Protein AF-A0A1T4X637-F1 (afdb_monomer_lite)

Foldseek 3Di:
DPPDPPVPVVVVVVVVVVVVVVVVVVVVVVVVVVVVVVVVVVVVVVVVVQQVLQVVQQVVVVVVLVVQCQVCPHPSVCCCQVPVQQDCVQPPPSQADKGDKDKDKDADPDDDPPSDFRIKIKIKIKYFFPQLALQKFWQDDLFLVVSLVVVCQQLDDPSFGDKGQGMKMKIWMWTHDPNFIWIWIWMKGKIFGFGAEQDPPGQKFKDWPPDDFTWGDHDRQWTDGPPDDIDHDGNVCVVVTTIMMHGNSVDRTPDIDIDTDPDIDTDGDDD

Structure (mmCIF, N/CA/C/O backbone):
data_AF-A0A1T4X637-F1
#
_entry.id   AF-A0A1T4X637-F1
#
loop_
_atom_site.group_PDB
_atom_site.id
_atom_site.type_symbol
_atom_site.label_atom_id
_atom_site.label_alt_id
_atom_site.label_comp_id
_atom_site.label_asym_id
_atom_site.label_entity_id
_atom_site.label_seq_id
_atom_site.pdbx_PDB_ins_code
_atom_site.Cartn_x
_atom_site.Cartn_y
_atom_site.Cartn_z
_atom_site.occupancy
_atom_site.B_iso_or_equiv
_atom_site.auth_seq_id
_atom_site.auth_comp_id
_atom_site.auth_asym_id
_atom_site.auth_atom_id
_atom_site.pdbx_PDB_model_num
ATOM 1 N N . MET A 1 1 ? -17.038 33.511 103.833 1.00 44.22 1 MET A N 1
ATOM 2 C CA . MET A 1 1 ? -16.679 34.044 102.495 1.00 44.22 1 MET A CA 1
ATOM 3 C C . MET A 1 1 ? -17.300 33.177 101.393 1.00 44.22 1 MET A C 1
ATOM 5 O O . MET A 1 1 ? -16.604 32.478 100.676 1.00 44.22 1 MET A O 1
ATOM 9 N N . HIS A 1 2 ? -18.633 33.199 101.274 1.00 49.44 2 HIS A N 1
ATOM 10 C CA . HIS A 1 2 ? -19.418 32.227 100.491 1.00 49.44 2 HIS A CA 1
ATOM 11 C C . HIS A 1 2 ? -20.210 32.896 99.349 1.00 49.44 2 HIS A C 1
ATOM 13 O O . HIS A 1 2 ? -21.390 32.635 99.147 1.00 49.44 2 HIS A O 1
ATOM 19 N N . ARG A 1 3 ? -19.581 33.814 98.605 1.00 48.06 3 ARG A N 1
ATOM 20 C CA . ARG A 1 3 ? -20.187 34.463 97.425 1.00 48.06 3 ARG A CA 1
ATOM 21 C C . ARG A 1 3 ? -19.134 34.776 96.359 1.00 48.06 3 ARG A C 1
ATOM 23 O O . ARG A 1 3 ? -18.953 35.924 95.989 1.00 48.06 3 ARG A O 1
ATOM 30 N N . ARG A 1 4 ? -18.392 33.770 95.892 1.00 50.38 4 ARG A N 1
ATOM 31 C CA . ARG A 1 4 ? -17.527 33.920 94.699 1.00 50.38 4 ARG A CA 1
ATOM 32 C C . ARG A 1 4 ? -17.326 32.645 93.874 1.00 50.38 4 ARG A C 1
ATOM 34 O O . ARG A 1 4 ? -16.509 32.639 92.972 1.00 50.38 4 ARG A O 1
ATOM 41 N N . ALA A 1 5 ? -18.110 31.596 94.135 1.00 48.75 5 ALA A N 1
ATOM 42 C CA . ALA A 1 5 ? -18.090 30.350 93.359 1.00 48.75 5 ALA A CA 1
ATOM 43 C C . ALA A 1 5 ? -19.366 30.126 92.517 1.00 48.75 5 ALA A C 1
ATOM 45 O O . ALA A 1 5 ? -19.488 29.117 91.836 1.00 48.75 5 ALA A O 1
ATOM 46 N N . ARG A 1 6 ? -20.335 31.057 92.543 1.00 47.88 6 ARG A N 1
ATOM 47 C CA . ARG A 1 6 ? -21.598 30.955 91.776 1.00 47.88 6 ARG A CA 1
ATOM 48 C C . ARG A 1 6 ? -21.631 31.773 90.480 1.00 47.88 6 ARG A C 1
ATOM 50 O O . ARG A 1 6 ? -22.651 31.764 89.803 1.00 47.88 6 ARG A O 1
ATOM 57 N N . SER A 1 7 ? -20.549 32.470 90.127 1.00 45.03 7 SER A N 1
ATOM 58 C CA . SER A 1 7 ? -20.478 33.281 88.900 1.00 45.03 7 SER A CA 1
ATOM 59 C C . SER A 1 7 ? -19.702 32.628 87.754 1.00 45.03 7 SER A C 1
ATOM 61 O O . SER A 1 7 ? -19.686 33.194 86.672 1.00 45.03 7 SER A O 1
ATOM 63 N N . ILE A 1 8 ? -19.091 31.456 87.958 1.00 47.03 8 ILE A N 1
ATOM 64 C CA . ILE A 1 8 ? -18.353 30.749 86.893 1.00 47.03 8 ILE A CA 1
ATOM 65 C C . ILE A 1 8 ? -19.274 29.758 86.153 1.00 47.03 8 ILE A C 1
ATOM 67 O O . ILE A 1 8 ? -19.269 29.711 84.931 1.00 47.03 8 ILE A O 1
ATOM 71 N N . LEU A 1 9 ? -20.208 29.107 86.855 1.00 48.69 9 LEU A N 1
ATOM 72 C CA . LEU A 1 9 ? -21.138 28.126 86.266 1.00 48.69 9 LEU A CA 1
ATOM 73 C C . LEU A 1 9 ? -22.320 28.724 85.470 1.00 48.69 9 LEU A C 1
ATOM 75 O O . LEU A 1 9 ? -23.055 27.986 84.822 1.00 48.69 9 LEU A O 1
ATOM 79 N N . ARG A 1 10 ? -22.538 30.049 85.505 1.00 48.12 10 ARG A N 1
ATOM 80 C CA . ARG A 1 10 ? -23.650 30.714 84.784 1.00 48.12 10 ARG A CA 1
ATOM 81 C C . ARG A 1 10 ? -23.229 31.353 83.452 1.00 48.12 10 ARG A C 1
ATOM 83 O O . ARG A 1 10 ? -24.098 31.738 82.679 1.00 48.12 10 ARG A O 1
ATOM 90 N N . GLY A 1 11 ? -21.921 31.438 83.185 1.00 48.62 11 GLY A N 1
ATOM 91 C CA . GLY A 1 11 ? -21.351 31.801 81.879 1.00 48.62 11 GLY A CA 1
ATOM 92 C C . GLY A 1 11 ? -21.001 30.585 81.007 1.00 48.62 11 GLY A C 1
ATOM 93 O O . GLY A 1 11 ? -20.950 30.705 79.787 1.00 48.62 11 GLY A O 1
ATOM 94 N N . GLU A 1 12 ? -20.828 29.403 81.611 1.00 51.75 12 GLU A N 1
ATOM 95 C CA . GLU A 1 12 ? -20.49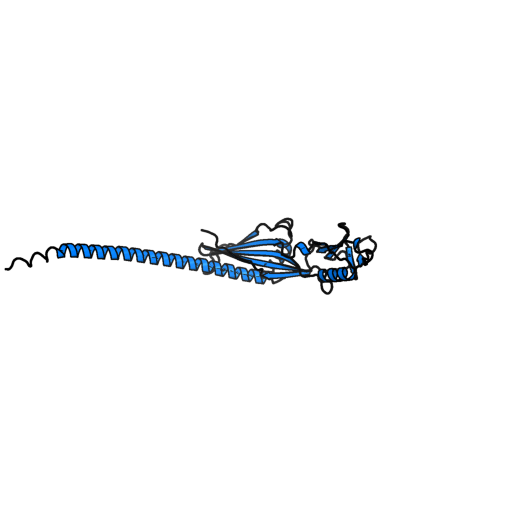9 28.152 80.907 1.00 51.75 12 GLU A CA 1
ATOM 96 C C . GLU A 1 12 ? -21.687 27.523 80.164 1.00 51.75 12 GLU A C 1
ATOM 98 O O . GLU A 1 12 ? -21.487 26.924 79.112 1.00 51.75 12 GLU A O 1
ATOM 103 N N . GLN A 1 13 ? -22.930 27.681 80.642 1.00 52.84 13 GLN A N 1
ATOM 104 C CA . GLN A 1 13 ? -24.101 27.082 79.976 1.00 52.84 13 GLN A CA 1
ATOM 105 C C . GLN A 1 13 ? -24.404 27.707 78.604 1.00 52.84 13 GLN A C 1
ATOM 107 O O . GLN A 1 13 ? -24.764 26.987 77.676 1.00 52.84 13 GLN A O 1
ATOM 112 N N . GLY A 1 14 ? -24.221 29.024 78.443 1.00 56.38 14 GLY A N 1
ATOM 113 C CA . GLY A 1 14 ? -24.409 29.695 77.149 1.00 56.38 14 GLY A CA 1
ATOM 114 C C . GLY A 1 14 ? -23.294 29.372 76.151 1.00 56.38 14 GLY A C 1
ATOM 115 O O . GLY A 1 14 ? -23.564 29.138 74.975 1.00 56.38 14 GLY A O 1
ATOM 116 N N . LEU A 1 15 ? -22.047 29.283 76.631 1.00 58.06 15 LEU A N 1
ATOM 117 C CA . LEU A 1 15 ? -20.885 28.948 75.805 1.00 58.06 15 LEU A CA 1
ATOM 118 C C . LEU A 1 15 ? -20.896 27.473 75.375 1.00 58.06 15 LEU A C 1
ATOM 120 O O . LEU A 1 15 ? -20.601 27.172 74.223 1.00 58.06 15 LEU A O 1
ATOM 124 N N . SER A 1 16 ? -21.311 26.567 76.267 1.00 61.00 16 SER A N 1
ATOM 125 C CA . SER A 1 16 ? -21.496 25.139 75.978 1.00 61.00 16 SER A CA 1
ATOM 126 C C . SER A 1 16 ? -22.607 24.903 74.950 1.00 61.00 16 SER A C 1
ATOM 128 O O . SER A 1 16 ? -22.423 24.112 74.029 1.00 61.00 16 SER A O 1
ATOM 130 N N . MET A 1 17 ? -23.717 25.644 75.030 1.00 66.25 17 MET A N 1
ATOM 131 C CA . MET A 1 17 ? -24.807 25.542 74.054 1.00 66.25 17 MET A CA 1
ATOM 132 C C . MET A 1 17 ? -24.388 26.033 72.656 1.00 66.25 17 MET A C 1
ATOM 134 O O . MET A 1 17 ? -24.717 25.390 71.659 1.00 66.25 17 MET A O 1
ATOM 138 N N . ILE A 1 18 ? -23.612 27.120 72.574 1.00 69.69 18 ILE A N 1
ATOM 139 C CA . ILE A 1 18 ? -23.042 27.615 71.309 1.00 69.69 18 ILE A CA 1
ATOM 140 C C . ILE A 1 18 ? -22.035 26.610 70.736 1.00 69.69 18 ILE A C 1
ATOM 142 O O . ILE A 1 18 ? -22.093 26.303 69.549 1.00 69.69 18 ILE A O 1
ATOM 146 N N . LEU A 1 19 ? -21.157 26.042 71.568 1.00 68.12 19 LEU A N 1
ATOM 147 C CA . LEU A 1 19 ? -20.185 25.029 71.143 1.00 68.12 19 LEU A CA 1
ATOM 148 C C . LEU A 1 19 ? -20.863 23.779 70.576 1.00 68.12 19 LEU A C 1
ATOM 150 O O . LEU A 1 19 ? -20.459 23.296 69.523 1.00 68.12 19 LEU A O 1
ATOM 154 N N . VAL A 1 20 ? -21.916 23.285 71.230 1.00 73.50 20 VAL A N 1
ATOM 155 C CA . VAL A 1 20 ? -22.686 22.125 70.754 1.00 73.50 20 VAL A CA 1
ATOM 156 C C . VAL A 1 20 ? -23.375 22.427 69.421 1.00 73.50 20 VAL A C 1
ATOM 158 O O . VAL A 1 20 ? -23.348 21.586 68.524 1.00 73.50 20 VAL A O 1
ATOM 161 N N . LEU A 1 21 ? -23.928 23.632 69.247 1.00 71.19 21 LEU A N 1
ATOM 162 C CA . LEU A 1 21 ? -24.509 24.066 67.972 1.00 71.19 21 LEU A CA 1
ATOM 163 C C . LEU A 1 21 ? -23.455 24.181 66.862 1.00 71.19 21 LEU A C 1
ATOM 165 O O . LEU A 1 21 ? -23.695 23.711 65.752 1.00 71.19 21 LEU A O 1
ATOM 169 N N . CYS A 1 22 ? -22.281 24.747 67.151 1.00 73.56 22 CYS A N 1
ATOM 170 C CA . CYS A 1 22 ? -21.182 24.854 66.189 1.00 73.56 22 CYS A CA 1
ATOM 171 C C . CYS A 1 22 ? -20.633 23.480 65.786 1.00 73.56 22 CYS A C 1
ATOM 173 O O . CYS A 1 22 ? -20.401 23.235 64.605 1.00 73.56 22 CYS A O 1
ATOM 175 N N . ILE A 1 23 ? -20.470 22.568 66.747 1.00 72.56 23 ILE A N 1
ATOM 176 C CA . ILE A 1 23 ? -20.033 21.192 66.490 1.00 72.56 23 ILE A CA 1
ATOM 177 C C . ILE A 1 23 ? -21.100 20.443 65.678 1.00 72.56 23 ILE A C 1
ATOM 179 O O . ILE A 1 23 ? -20.770 19.795 64.687 1.00 72.56 23 ILE A O 1
ATOM 183 N N . GLY A 1 24 ? -22.382 20.585 66.027 1.00 74.06 24 GLY A N 1
ATOM 184 C CA . GLY A 1 24 ? -23.491 20.004 65.268 1.00 74.06 24 GLY A CA 1
ATOM 185 C C . GLY A 1 24 ? -23.554 20.513 63.825 1.00 74.06 24 GLY A C 1
ATOM 186 O O . GLY A 1 24 ? -23.654 19.715 62.896 1.00 74.06 24 GLY A O 1
ATOM 187 N N . ALA A 1 25 ? -23.415 21.826 63.616 1.00 73.62 25 ALA A N 1
ATOM 188 C CA . ALA A 1 25 ? -23.381 22.427 62.284 1.00 73.62 25 ALA A CA 1
ATOM 189 C C . ALA A 1 25 ? -22.175 21.950 61.457 1.00 73.62 25 ALA A C 1
ATOM 191 O O . ALA A 1 25 ? -22.326 21.654 60.272 1.00 73.62 25 ALA A O 1
ATOM 192 N N . LEU A 1 26 ? -20.999 21.806 62.082 1.00 70.81 26 LEU A N 1
ATOM 193 C CA . LEU A 1 26 ? -19.810 21.242 61.437 1.00 70.81 26 LEU A CA 1
ATOM 194 C C . LEU A 1 26 ? -20.035 19.795 60.988 1.00 70.81 26 LEU A C 1
ATOM 196 O O . LEU A 1 26 ? -19.682 19.455 59.862 1.00 70.81 26 LEU A O 1
ATOM 200 N N . PHE A 1 27 ? -20.662 18.952 61.812 1.00 75.81 27 PHE A N 1
ATOM 201 C CA . PHE A 1 27 ? -20.966 17.567 61.434 1.00 75.81 27 PHE A CA 1
ATOM 202 C C . PHE A 1 27 ? -22.011 17.464 60.317 1.00 75.81 27 PHE A C 1
ATOM 204 O O . PHE A 1 27 ? -21.888 16.606 59.441 1.00 75.81 27 PHE A O 1
ATOM 211 N N . VAL A 1 28 ? -23.013 18.345 60.295 1.00 79.50 28 VAL A N 1
ATOM 212 C CA . VAL A 1 28 ? -23.998 18.402 59.200 1.00 79.50 28 VAL A CA 1
ATOM 213 C C . VAL A 1 28 ? -23.341 18.864 57.896 1.00 79.50 28 VAL A C 1
ATOM 215 O O . VAL A 1 28 ? -23.540 18.245 56.854 1.00 79.50 28 VAL A O 1
ATOM 218 N N . ALA A 1 29 ? -22.495 19.894 57.947 1.00 74.12 29 ALA A N 1
ATOM 219 C CA . ALA A 1 29 ? -21.747 20.347 56.775 1.00 74.12 29 ALA A CA 1
ATOM 220 C C . ALA A 1 29 ? -20.773 19.270 56.265 1.00 74.12 29 ALA A C 1
ATOM 222 O O . ALA A 1 29 ? -20.699 19.020 55.062 1.00 74.12 29 ALA A O 1
ATOM 223 N N . LEU A 1 30 ? -20.069 18.587 57.174 1.00 69.25 30 LEU A N 1
ATOM 224 C CA . LEU A 1 30 ? -19.131 17.518 56.834 1.00 69.25 30 LEU A CA 1
ATOM 225 C C . LEU A 1 30 ? -19.842 16.289 56.252 1.00 69.25 30 LEU A C 1
ATOM 227 O O . LEU A 1 30 ? -19.366 15.719 55.277 1.00 69.25 30 LEU A O 1
ATOM 231 N N . SER A 1 31 ? -20.991 15.892 56.804 1.00 74.25 31 SER A N 1
ATOM 232 C CA . SER A 1 31 ? -21.780 14.773 56.268 1.00 74.25 31 SER A CA 1
ATOM 233 C C . SER A 1 31 ? -22.346 15.082 54.882 1.00 74.25 31 SER A C 1
ATOM 235 O O . SER A 1 31 ? -22.231 14.245 53.990 1.00 74.25 31 SER A O 1
ATOM 237 N N . ALA A 1 32 ? -22.861 16.294 54.654 1.00 69.75 32 ALA A N 1
ATOM 238 C CA . ALA A 1 32 ? -23.284 16.727 53.324 1.00 69.75 32 ALA A CA 1
ATOM 239 C C . ALA A 1 32 ? -22.114 16.726 52.321 1.00 69.75 32 ALA A C 1
ATOM 241 O O . ALA A 1 32 ? -22.259 16.224 51.206 1.00 69.75 32 ALA A O 1
ATOM 242 N N . ALA A 1 33 ? -20.938 17.214 52.730 1.00 74.06 33 ALA A N 1
ATOM 243 C CA . ALA A 1 33 ? -19.738 17.206 51.896 1.00 74.06 33 ALA A CA 1
ATOM 244 C C . ALA A 1 33 ? -19.252 15.781 51.571 1.00 74.06 33 ALA A C 1
ATOM 246 O O . ALA A 1 33 ? -18.873 15.515 50.434 1.00 74.06 33 ALA A O 1
ATOM 247 N N . LEU A 1 34 ? -19.302 14.852 52.532 1.00 76.19 34 LEU A N 1
ATOM 248 C CA . LEU A 1 34 ? -18.936 13.447 52.324 1.00 76.19 34 LEU A CA 1
ATOM 249 C C . LEU A 1 34 ? -19.917 12.725 51.396 1.00 76.19 34 LEU A C 1
ATOM 251 O O . LEU A 1 34 ? -19.479 11.986 50.519 1.00 76.19 34 LEU A O 1
ATOM 255 N N . VAL A 1 35 ? -21.225 12.955 51.545 1.00 76.19 35 VAL A N 1
ATOM 256 C CA . VAL A 1 35 ? -22.243 12.385 50.644 1.00 76.19 35 VAL A CA 1
ATOM 257 C C . VAL A 1 35 ? -22.075 12.932 49.228 1.00 76.19 35 VAL A C 1
ATOM 259 O O . VAL A 1 35 ? -22.132 12.165 48.266 1.00 76.19 35 VAL A O 1
ATOM 262 N N . TYR A 1 36 ? -21.810 14.233 49.087 1.00 75.38 36 TYR A N 1
ATOM 263 C CA . TYR A 1 36 ? -21.504 14.841 47.794 1.00 75.38 36 TYR A CA 1
ATOM 264 C C . TYR A 1 36 ? -20.231 14.245 47.178 1.00 75.38 36 TYR A C 1
ATOM 266 O O . TYR A 1 36 ? -20.261 13.785 46.040 1.00 75.38 36 TYR A O 1
ATOM 274 N N . ALA A 1 37 ? -19.138 14.161 47.942 1.00 64.75 37 ALA A N 1
ATOM 275 C CA . ALA A 1 37 ? -17.883 13.572 47.481 1.00 64.75 37 ALA A CA 1
ATOM 276 C C . ALA A 1 37 ? -18.047 12.097 47.078 1.00 64.75 37 ALA A C 1
ATOM 278 O O . ALA A 1 37 ? -17.569 11.698 46.021 1.00 64.75 37 ALA A O 1
ATOM 279 N N . ALA A 1 38 ? -18.768 11.297 47.868 1.00 68.38 38 ALA A N 1
ATOM 280 C CA . ALA A 1 38 ? -19.061 9.899 47.555 1.00 68.38 38 ALA A CA 1
ATOM 281 C C . ALA A 1 38 ? -19.926 9.756 46.293 1.00 68.38 38 ALA A C 1
ATOM 283 O O . ALA A 1 38 ? -19.672 8.876 45.471 1.00 68.38 38 ALA A O 1
ATOM 284 N N . SER A 1 39 ? -20.911 10.639 46.107 1.00 72.31 39 SER A N 1
ATOM 285 C CA . SER A 1 39 ? -21.767 10.654 44.913 1.00 72.31 39 SER A CA 1
ATOM 286 C C . SER A 1 39 ? -20.968 11.006 43.660 1.00 72.31 39 SER A C 1
ATOM 288 O O . SER A 1 39 ? -21.091 10.321 42.649 1.00 72.31 39 SER A O 1
ATOM 290 N N . VAL A 1 40 ? -20.096 12.017 43.739 1.00 69.19 40 VAL A N 1
ATOM 291 C CA . VAL A 1 40 ? -19.202 12.407 42.638 1.00 69.19 40 VAL A CA 1
ATOM 292 C C . VAL A 1 40 ? -18.199 11.296 42.321 1.00 69.19 40 VAL A C 1
ATOM 294 O O . VAL A 1 40 ? -18.010 10.967 41.156 1.00 69.19 40 VAL A O 1
ATOM 297 N N . LEU A 1 41 ? -17.598 10.662 43.334 1.00 65.56 41 LEU A N 1
ATOM 298 C CA . LEU A 1 41 ? -16.699 9.518 43.139 1.00 65.56 41 LEU A CA 1
ATOM 299 C C . LEU A 1 41 ? -17.415 8.332 42.484 1.00 65.56 41 LEU A C 1
ATOM 301 O O . LEU A 1 41 ? -16.856 7.708 41.589 1.00 65.56 41 LEU A O 1
ATOM 305 N N . THR A 1 42 ? -18.654 8.048 42.890 1.00 67.06 42 THR A N 1
ATOM 306 C CA . THR A 1 42 ? -19.457 6.956 42.320 1.00 67.06 42 THR A CA 1
ATOM 307 C C . THR A 1 42 ? -19.873 7.260 40.880 1.00 67.06 42 THR A C 1
ATOM 309 O O . THR A 1 42 ? -19.762 6.395 40.017 1.00 67.06 42 THR A O 1
ATOM 312 N N . ALA A 1 43 ? -20.301 8.492 40.590 1.00 57.19 43 ALA A N 1
ATOM 313 C CA . ALA A 1 43 ? -20.627 8.924 39.233 1.00 57.19 43 ALA A CA 1
ATOM 314 C C . ALA A 1 43 ? -19.395 8.875 38.312 1.00 57.19 43 ALA A C 1
ATOM 316 O O . ALA A 1 43 ? -19.481 8.344 37.207 1.00 57.19 43 ALA A O 1
ATOM 317 N N . ASN A 1 44 ? -18.237 9.336 38.796 1.00 67.00 44 ASN A N 1
ATOM 318 C CA . ASN A 1 44 ? -16.975 9.256 38.060 1.00 67.00 44 ASN A CA 1
ATOM 319 C C . ASN A 1 44 ? -16.529 7.806 37.828 1.00 67.00 44 ASN A C 1
ATOM 321 O O . ASN A 1 44 ? -16.101 7.479 36.726 1.00 67.00 44 ASN A O 1
ATOM 325 N N . ALA A 1 45 ? -16.652 6.928 38.829 1.00 64.75 45 ALA A N 1
ATOM 326 C CA . ALA A 1 45 ? -16.312 5.512 38.687 1.00 64.75 45 ALA A CA 1
ATOM 327 C C . ALA A 1 45 ? -17.226 4.804 37.675 1.00 64.75 45 ALA A C 1
ATOM 329 O O . ALA A 1 45 ? -16.748 4.036 36.843 1.00 64.75 45 ALA A O 1
ATOM 330 N N . ASN A 1 46 ? -18.527 5.106 37.698 1.00 68.12 46 ASN A N 1
ATOM 331 C CA . ASN A 1 46 ? -19.475 4.570 36.724 1.00 68.12 46 ASN A CA 1
ATOM 332 C C . ASN A 1 46 ? -19.167 5.067 35.310 1.00 68.12 46 ASN A C 1
ATOM 334 O O . ASN A 1 46 ? -19.150 4.264 34.386 1.00 68.12 46 ASN A O 1
ATOM 338 N N . ARG A 1 47 ? -18.856 6.356 35.130 1.00 72.62 47 ARG A N 1
ATOM 339 C CA . ARG A 1 47 ? -18.470 6.886 33.816 1.00 72.62 47 ARG A CA 1
ATOM 340 C C . ARG A 1 47 ? -17.184 6.240 33.289 1.00 72.62 47 ARG A C 1
ATOM 342 O O . ARG A 1 47 ? -17.147 5.830 32.134 1.00 72.62 47 ARG A O 1
ATOM 349 N N . GLN A 1 48 ? -16.168 6.070 34.138 1.00 75.25 48 GLN A N 1
ATOM 350 C CA . GLN A 1 48 ? -14.931 5.371 33.766 1.00 75.25 48 GLN A CA 1
ATOM 351 C C . GLN A 1 48 ? -15.184 3.923 33.339 1.00 75.25 48 GLN A C 1
ATOM 353 O O . GLN A 1 48 ? -14.567 3.452 32.386 1.00 75.25 48 GLN A O 1
ATOM 358 N N . LEU A 1 49 ? -16.104 3.224 34.011 1.00 80.00 49 LEU A N 1
ATOM 359 C CA . LEU A 1 49 ? -16.499 1.872 33.625 1.00 80.00 49 LEU A CA 1
ATOM 360 C C . LEU A 1 49 ? -17.135 1.854 32.225 1.00 80.00 49 LEU A C 1
ATOM 362 O O . LEU A 1 49 ? -16.777 1.012 31.406 1.00 80.00 49 LEU A O 1
ATOM 366 N N . LEU A 1 50 ? -18.033 2.799 31.929 1.00 77.62 50 LEU A N 1
ATOM 367 C CA . LEU A 1 50 ? -18.692 2.900 30.621 1.00 77.62 50 LEU A CA 1
ATOM 368 C C . LEU A 1 50 ? -17.696 3.201 29.490 1.00 77.62 50 LEU A C 1
ATOM 370 O O . LEU A 1 50 ? -17.707 2.524 28.459 1.00 77.62 50 LEU A O 1
ATOM 374 N N . GLU A 1 51 ? -16.789 4.156 29.706 1.00 79.31 51 GLU A N 1
ATOM 375 C CA . GLU A 1 51 ? -15.701 4.461 28.768 1.00 79.31 51 GLU A CA 1
ATOM 376 C C . GLU A 1 51 ? -14.795 3.236 28.545 1.00 79.31 51 GLU A C 1
ATOM 378 O O . GLU A 1 51 ? -14.400 2.947 27.413 1.00 79.31 51 GLU A O 1
ATOM 383 N N . GLN A 1 52 ? -14.509 2.467 29.603 1.00 83.69 52 GLN A N 1
ATOM 384 C CA . GLN A 1 52 ? -13.698 1.253 29.524 1.00 83.69 52 GLN A CA 1
ATOM 385 C C . GLN A 1 52 ? -14.378 0.140 28.713 1.00 83.69 52 GLN A C 1
ATOM 387 O O . GLN A 1 52 ? -13.702 -0.563 27.958 1.00 83.69 52 GLN A O 1
ATOM 392 N N . GLU A 1 53 ? -15.697 -0.024 28.822 1.00 86.50 53 GLU A N 1
ATOM 393 C CA . GLU A 1 53 ? -16.429 -1.002 28.014 1.00 86.50 53 GLU A CA 1
ATOM 394 C C . GLU A 1 53 ? -16.419 -0.636 26.522 1.00 86.50 53 GLU A C 1
ATOM 396 O O . GLU A 1 53 ? -16.152 -1.497 25.678 1.00 86.50 53 GLU A O 1
ATOM 401 N N . ALA A 1 54 ? -16.662 0.637 26.185 1.00 86.56 54 ALA A N 1
ATOM 402 C CA . ALA A 1 54 ? -16.583 1.121 24.804 1.00 86.56 54 ALA A CA 1
ATOM 403 C C . ALA A 1 54 ? -15.157 0.981 24.241 1.00 86.56 54 ALA A C 1
ATOM 405 O O . ALA A 1 54 ? -14.975 0.515 23.114 1.00 86.56 54 ALA A O 1
ATOM 406 N N . TYR A 1 55 ? -14.141 1.295 25.050 1.00 88.25 55 TYR A N 1
ATOM 407 C CA . TYR A 1 55 ? -12.728 1.096 24.720 1.00 88.25 55 TYR A CA 1
ATOM 408 C C . TYR A 1 55 ? -12.390 -0.365 24.399 1.00 88.25 55 TYR A C 1
ATOM 410 O O . TYR A 1 55 ? -11.760 -0.654 23.374 1.00 88.25 55 TYR A O 1
ATOM 418 N N . GLN A 1 56 ? -12.802 -1.297 25.266 1.00 89.00 56 GLN A N 1
ATOM 419 C CA . GLN A 1 56 ? -12.543 -2.726 25.080 1.00 89.00 56 GLN A CA 1
ATOM 420 C C . GLN A 1 56 ? -13.197 -3.246 23.802 1.00 89.00 56 GLN A C 1
ATOM 422 O O . GLN A 1 56 ? -12.559 -3.974 23.039 1.00 89.00 56 GLN A O 1
ATOM 427 N N . LEU A 1 57 ? -14.435 -2.828 23.528 1.00 89.12 57 LEU A N 1
ATOM 428 C CA . LEU A 1 57 ? -15.129 -3.182 22.294 1.00 89.12 57 LEU A CA 1
ATOM 429 C C . LEU A 1 57 ? -14.433 -2.596 21.063 1.00 89.12 57 LEU A C 1
ATOM 431 O O . LEU A 1 57 ? -14.167 -3.340 20.124 1.00 89.12 57 LEU A O 1
ATOM 435 N N . ALA A 1 58 ? -14.082 -1.307 21.065 1.00 88.38 58 ALA A N 1
ATOM 436 C CA . ALA A 1 58 ? -13.396 -0.672 19.936 1.00 88.38 58 ALA A CA 1
ATOM 437 C C . ALA A 1 58 ? -12.056 -1.356 19.622 1.00 88.38 58 ALA A C 1
ATOM 439 O O . ALA A 1 58 ? -11.749 -1.634 18.460 1.00 88.38 58 ALA A O 1
ATOM 440 N N . THR A 1 59 ? -11.292 -1.700 20.661 1.00 90.62 59 THR A N 1
ATOM 441 C CA . THR A 1 59 ? -10.013 -2.409 20.518 1.00 90.62 59 THR A CA 1
ATOM 442 C C . THR A 1 59 ? -10.223 -3.832 19.993 1.00 90.62 59 THR A C 1
ATOM 444 O O . THR A 1 59 ? -9.558 -4.233 19.040 1.00 90.62 59 THR A O 1
ATOM 447 N N . SER A 1 60 ? -11.197 -4.572 20.538 1.00 88.06 60 SER A N 1
ATOM 448 C CA . SER A 1 60 ? -11.523 -5.930 20.085 1.00 88.06 60 SER A CA 1
ATOM 449 C C . SER A 1 60 ? -11.992 -5.958 18.626 1.00 88.06 60 SER A C 1
ATOM 451 O O . SER A 1 60 ? -11.524 -6.787 17.846 1.00 88.06 60 SER A O 1
ATOM 453 N N . PHE A 1 61 ? -12.850 -5.018 18.219 1.00 89.19 61 PHE A N 1
ATOM 454 C CA . PHE A 1 61 ? -13.250 -4.866 16.819 1.00 89.19 61 PHE A CA 1
ATOM 455 C C . PHE A 1 61 ? -12.066 -4.487 15.924 1.00 89.19 61 PHE A C 1
ATOM 457 O O . PHE A 1 61 ? -11.949 -5.013 14.818 1.00 89.19 61 PHE A O 1
ATOM 464 N N . SER A 1 62 ? -11.156 -3.629 16.397 1.00 90.25 62 SER A N 1
ATOM 465 C CA . SER A 1 62 ? -9.928 -3.311 15.663 1.00 90.25 62 SER A CA 1
ATOM 466 C C . SER A 1 62 ? -9.037 -4.538 15.453 1.00 90.25 62 SER A C 1
ATOM 468 O O . SER A 1 62 ? -8.419 -4.640 14.394 1.00 90.25 62 SER A O 1
ATOM 470 N N . ASP A 1 63 ? -8.955 -5.457 16.417 1.00 89.25 63 ASP A N 1
ATOM 471 C CA . ASP A 1 63 ? -8.185 -6.699 16.276 1.00 89.25 63 ASP A CA 1
ATOM 472 C C . ASP A 1 63 ? -8.827 -7.654 15.258 1.00 89.25 63 ASP A C 1
ATOM 474 O O . ASP A 1 63 ? -8.121 -8.273 14.460 1.00 89.25 63 ASP A O 1
ATOM 478 N N . VAL A 1 64 ? -10.163 -7.723 15.216 1.00 92.12 64 VAL A N 1
ATOM 479 C CA . VAL A 1 64 ? -10.887 -8.468 14.170 1.00 92.12 64 VAL A CA 1
ATOM 480 C C . VAL A 1 64 ? -10.597 -7.877 12.790 1.00 92.12 64 VAL A C 1
ATOM 482 O O . VAL A 1 64 ? -10.259 -8.620 11.872 1.00 92.12 64 VAL A O 1
ATOM 485 N N . LEU A 1 65 ? -10.668 -6.551 12.631 1.00 92.06 65 LEU A N 1
ATOM 486 C CA . LEU A 1 65 ? -10.363 -5.900 11.351 1.00 92.06 65 LEU A CA 1
ATOM 487 C C . LEU A 1 65 ? -8.908 -6.110 10.921 1.00 92.06 65 LEU A C 1
ATOM 489 O O . LEU A 1 65 ? -8.654 -6.255 9.728 1.00 92.06 65 LEU A O 1
ATOM 493 N N . GLU A 1 66 ? -7.959 -6.173 11.858 1.00 92.75 66 GLU A N 1
ATOM 494 C CA . GLU A 1 66 ? -6.573 -6.540 11.547 1.00 92.75 66 GLU A CA 1
ATOM 495 C C . GLU A 1 66 ? -6.464 -7.975 11.023 1.00 92.75 66 GLU A C 1
ATOM 497 O O . GLU A 1 66 ? -5.778 -8.225 10.028 1.00 92.75 66 GLU A O 1
ATOM 502 N N . ALA A 1 67 ? -7.125 -8.924 11.688 1.00 90.06 67 ALA A N 1
ATOM 503 C CA . ALA A 1 67 ? -7.121 -10.320 11.270 1.00 90.06 67 ALA A CA 1
ATOM 504 C C . ALA A 1 67 ? -7.743 -10.479 9.875 1.00 90.06 67 ALA A C 1
ATOM 506 O O . ALA A 1 67 ? -7.175 -11.154 9.015 1.00 90.06 67 ALA A O 1
ATOM 507 N N . GLU A 1 68 ? -8.864 -9.798 9.623 1.00 92.19 68 GLU A N 1
ATOM 508 C CA . GLU A 1 68 ? -9.515 -9.781 8.315 1.00 92.19 68 GLU A CA 1
ATOM 509 C C . GLU A 1 68 ? -8.639 -9.101 7.253 1.00 92.19 68 GLU A C 1
ATOM 511 O O . GLU A 1 68 ? -8.511 -9.635 6.154 1.00 92.19 68 GLU A O 1
ATOM 516 N N . LEU A 1 69 ? -7.975 -7.980 7.564 1.00 94.38 69 LEU A N 1
ATOM 517 C CA . LEU A 1 69 ? -7.071 -7.281 6.638 1.00 94.38 69 LEU A CA 1
ATOM 518 C C . LEU A 1 69 ? -5.900 -8.169 6.189 1.00 94.38 69 LEU A C 1
ATOM 520 O O . LEU A 1 69 ? -5.512 -8.149 5.021 1.00 94.38 69 LEU A O 1
ATOM 524 N N . ASN A 1 70 ? -5.358 -8.973 7.107 1.00 92.25 70 ASN A N 1
ATOM 525 C CA . ASN A 1 70 ? -4.251 -9.892 6.828 1.00 92.25 70 ASN A CA 1
ATOM 526 C C . ASN A 1 70 ? -4.691 -11.195 6.139 1.00 92.25 70 ASN A C 1
ATOM 528 O O . ASN A 1 70 ? -3.856 -11.945 5.624 1.00 92.25 70 ASN A O 1
ATOM 532 N N . LYS A 1 71 ? -5.997 -11.464 6.077 1.00 91.88 71 LYS A N 1
ATOM 533 C CA . LYS A 1 71 ? -6.570 -12.603 5.365 1.00 91.88 71 LYS A CA 1
ATOM 534 C C . LYS A 1 71 ? -6.957 -12.187 3.942 1.00 91.88 71 LYS A C 1
ATOM 536 O O . LYS A 1 71 ? -8.020 -11.620 3.721 1.00 91.88 71 LYS A O 1
ATOM 541 N N . LYS A 1 72 ? -6.104 -12.501 2.957 1.00 87.19 72 LYS A N 1
ATOM 542 C CA . LYS A 1 72 ? -6.246 -12.062 1.547 1.00 87.19 72 LYS A CA 1
ATOM 543 C C . LYS A 1 72 ? -7.615 -12.350 0.914 1.00 87.19 72 LYS A C 1
ATOM 545 O O . LYS A 1 72 ? -8.061 -11.598 0.054 1.00 87.19 72 LYS A O 1
ATOM 550 N N . ASP A 1 73 ? -8.260 -13.450 1.292 1.00 89.06 73 ASP A N 1
ATOM 551 C CA . ASP A 1 73 ? -9.558 -13.870 0.765 1.00 89.06 73 ASP A CA 1
ATOM 552 C C . ASP A 1 73 ? -10.758 -13.264 1.511 1.00 89.06 73 ASP A C 1
ATOM 554 O O . ASP A 1 73 ? -11.891 -13.439 1.050 1.00 89.06 73 ASP A O 1
ATOM 558 N N . SER A 1 74 ? -10.532 -12.527 2.607 1.00 92.56 74 SER A N 1
ATOM 559 C CA . SER A 1 74 ? -11.604 -11.843 3.326 1.00 92.56 74 SER A CA 1
ATOM 560 C C . SER A 1 74 ? -12.262 -10.765 2.472 1.00 92.56 74 SER A C 1
ATOM 562 O O . SER A 1 74 ? -11.642 -10.114 1.625 1.00 92.56 74 SER A O 1
ATOM 564 N N . SER A 1 75 ? -13.549 -10.533 2.720 1.00 90.25 75 SER A N 1
ATOM 565 C CA . SER A 1 75 ? -14.277 -9.445 2.067 1.00 90.25 75 SER A CA 1
ATOM 566 C C . SER A 1 75 ? -13.697 -8.077 2.420 1.00 90.25 75 SER A C 1
ATOM 568 O O . SER A 1 75 ? -13.691 -7.186 1.574 1.00 90.25 75 SER A O 1
ATOM 570 N N . PHE A 1 76 ? -13.193 -7.912 3.648 1.00 91.44 76 PHE A N 1
ATOM 571 C CA . PHE A 1 76 ? -12.600 -6.655 4.092 1.00 91.44 76 PHE A CA 1
ATOM 572 C C . PHE A 1 76 ? -11.277 -6.372 3.375 1.00 91.44 76 PHE A C 1
ATOM 574 O O . PHE A 1 76 ? -11.121 -5.293 2.809 1.00 91.44 76 PHE A O 1
ATOM 581 N N . ALA A 1 77 ? -10.364 -7.347 3.307 1.00 91.94 77 ALA A N 1
ATOM 582 C CA . ALA A 1 77 ? -9.095 -7.192 2.600 1.00 91.94 77 ALA A CA 1
ATOM 583 C C . ALA A 1 77 ? -9.308 -6.934 1.106 1.00 91.94 77 ALA A C 1
ATOM 585 O O . ALA A 1 77 ? -8.660 -6.051 0.551 1.00 91.94 77 ALA A O 1
ATOM 586 N N . LYS A 1 78 ? -10.242 -7.643 0.454 1.00 91.50 78 LYS A N 1
ATOM 587 C CA . LYS A 1 78 ? -10.596 -7.380 -0.953 1.00 91.50 78 LYS A CA 1
ATOM 588 C C . LYS A 1 78 ? -11.124 -5.967 -1.148 1.00 91.50 78 LYS A C 1
ATOM 590 O O . LYS A 1 78 ? -10.645 -5.255 -2.020 1.00 91.50 78 LYS A O 1
ATOM 595 N N . PHE A 1 79 ? -12.058 -5.524 -0.306 1.00 92.00 79 PHE A N 1
ATOM 596 C CA . PHE A 1 79 ? -12.564 -4.155 -0.369 1.00 92.00 79 PHE A CA 1
ATOM 597 C C . PHE A 1 79 ? -11.439 -3.121 -0.200 1.00 92.00 79 PHE A C 1
ATOM 599 O O . PHE A 1 79 ? -11.326 -2.192 -1.001 1.00 92.00 79 PHE A O 1
ATOM 606 N N . VAL A 1 80 ? -10.577 -3.295 0.804 1.00 93.62 80 VAL A N 1
ATOM 607 C CA . VAL A 1 80 ? -9.460 -2.378 1.052 1.00 93.62 80 VAL A CA 1
ATOM 608 C C . VAL A 1 80 ? -8.497 -2.359 -0.139 1.00 93.62 80 VAL A C 1
ATOM 610 O O . VAL A 1 80 ? -8.209 -1.288 -0.669 1.00 93.62 80 VAL A O 1
ATOM 613 N N . ASN A 1 81 ? -8.042 -3.526 -0.597 1.00 91.44 81 ASN A N 1
ATOM 614 C CA . ASN A 1 81 ? -7.011 -3.647 -1.630 1.00 91.44 81 ASN A CA 1
ATOM 615 C C . ASN A 1 81 ? -7.506 -3.335 -3.040 1.00 91.44 81 ASN A C 1
ATOM 617 O O . ASN A 1 81 ? -6.753 -2.791 -3.836 1.00 91.44 81 ASN A O 1
ATOM 621 N N . GLU A 1 82 ? -8.738 -3.693 -3.382 1.00 87.00 82 GLU A N 1
ATOM 622 C CA . GLU A 1 82 ? -9.234 -3.580 -4.757 1.00 87.00 82 GLU A CA 1
ATOM 623 C C . GLU A 1 82 ? -10.045 -2.303 -4.975 1.00 87.00 82 GLU A C 1
ATOM 625 O O . GLU A 1 82 ? -10.153 -1.839 -6.106 1.00 87.00 82 GLU A O 1
ATOM 630 N N . GLN A 1 83 ? -10.612 -1.725 -3.910 1.00 86.81 83 GLN A N 1
ATOM 631 C CA . GLN A 1 83 ? -11.500 -0.566 -4.013 1.00 86.81 83 GLN A CA 1
ATOM 632 C C . GLN A 1 83 ? -10.934 0.645 -3.274 1.00 86.81 83 GLN A C 1
ATOM 634 O O . GLN A 1 83 ? -10.671 1.674 -3.891 1.00 86.81 83 GLN A O 1
ATOM 639 N N . PHE A 1 84 ? -10.717 0.553 -1.961 1.00 90.38 84 PHE A N 1
ATOM 640 C CA . PHE A 1 84 ? -10.378 1.735 -1.164 1.00 90.38 84 PHE A CA 1
ATOM 641 C C . PHE A 1 84 ? -8.983 2.298 -1.483 1.00 90.38 84 PHE A C 1
ATOM 643 O O . PHE A 1 84 ? -8.842 3.499 -1.714 1.00 90.38 84 PHE A O 1
ATOM 650 N N . MET A 1 85 ? -7.959 1.438 -1.538 1.00 89.44 85 MET A N 1
ATOM 651 C CA . MET A 1 85 ? -6.560 1.859 -1.695 1.00 89.44 85 MET A CA 1
ATOM 652 C C . MET A 1 85 ? -6.198 2.307 -3.114 1.00 89.44 85 MET A C 1
ATOM 654 O O . MET A 1 85 ? -5.227 3.043 -3.257 1.00 89.44 85 MET A O 1
ATOM 658 N N . PHE A 1 86 ? -6.978 1.946 -4.141 1.00 80.94 86 PHE A N 1
ATOM 659 C CA . PHE A 1 86 ? -6.700 2.295 -5.547 1.00 80.94 86 PHE A CA 1
ATOM 660 C C . PHE A 1 86 ? -7.737 3.204 -6.199 1.00 80.94 86 PHE A C 1
ATOM 662 O O . PHE A 1 86 ? -7.443 3.828 -7.216 1.00 80.94 86 PHE A O 1
ATOM 669 N N . SER A 1 87 ? -8.948 3.318 -5.654 1.00 77.75 87 SER A N 1
ATOM 670 C CA . SER A 1 87 ? -9.969 4.111 -6.330 1.00 77.75 87 SER A CA 1
ATOM 671 C C . SER A 1 87 ? -9.690 5.609 -6.214 1.00 77.75 87 SER A C 1
ATOM 673 O O . SER A 1 87 ? -9.455 6.153 -5.130 1.00 77.75 87 SER A O 1
ATOM 675 N N . GLN A 1 88 ? -9.808 6.308 -7.343 1.00 72.25 88 GLN A N 1
ATOM 676 C CA . GLN A 1 88 ? -9.796 7.771 -7.378 1.00 72.25 88 GLN A CA 1
ATOM 677 C C . GLN A 1 88 ? -11.052 8.380 -6.729 1.00 72.25 88 GLN A C 1
ATOM 679 O O . GLN A 1 88 ? -11.057 9.559 -6.378 1.00 72.25 88 GLN A O 1
ATOM 684 N N . SER A 1 89 ? -12.110 7.586 -6.497 1.00 69.31 89 SER A N 1
ATOM 685 C CA . SER A 1 89 ? -13.323 8.045 -5.799 1.00 69.31 89 SER A CA 1
ATOM 686 C C . SER A 1 89 ? -13.065 8.466 -4.351 1.00 69.31 89 SER A C 1
ATOM 688 O O . SER A 1 89 ? -13.869 9.197 -3.781 1.00 69.31 89 SER A O 1
ATOM 690 N N . TYR A 1 90 ? -11.965 8.001 -3.753 1.00 60.00 90 TYR A N 1
ATOM 691 C CA . TYR A 1 90 ? -11.565 8.332 -2.383 1.00 60.00 90 TYR A CA 1
ATOM 692 C C . TYR A 1 90 ? -10.399 9.335 -2.331 1.00 60.00 90 TYR A C 1
ATOM 694 O O . TYR A 1 90 ? -9.858 9.592 -1.262 1.00 60.00 90 TYR A O 1
ATOM 702 N N . GLY A 1 91 ? -10.000 9.912 -3.469 1.00 60.91 91 GLY A N 1
ATOM 703 C CA . GLY A 1 91 ? -8.950 10.931 -3.571 1.00 60.91 91 GLY A CA 1
ATOM 704 C C . GLY A 1 91 ? -8.184 10.824 -4.889 1.00 60.91 91 GLY A C 1
ATOM 705 O O . GLY A 1 91 ? -7.893 9.714 -5.337 1.00 60.91 91 GLY A O 1
ATOM 706 N N . LYS A 1 92 ? -7.871 11.970 -5.501 1.00 66.38 92 LYS A N 1
ATOM 707 C CA . LYS A 1 92 ? -6.918 12.066 -6.620 1.00 66.38 92 LYS A CA 1
ATOM 708 C C . LYS A 1 92 ? -5.487 12.023 -6.073 1.00 66.38 92 LYS A C 1
ATOM 710 O O . LYS A 1 92 ? -5.309 12.230 -4.878 1.00 66.38 92 LYS A O 1
ATOM 715 N N . ASP A 1 93 ? -4.515 11.737 -6.937 1.00 79.75 93 ASP A N 1
ATOM 716 C CA . ASP A 1 93 ? -3.083 11.784 -6.602 1.00 79.75 93 ASP A CA 1
ATOM 717 C C . ASP A 1 93 ? -2.744 10.912 -5.378 1.00 79.75 93 ASP A C 1
ATOM 719 O O . ASP A 1 93 ? -2.236 11.362 -4.355 1.00 79.75 93 ASP A O 1
ATOM 723 N N . ILE A 1 94 ? -3.111 9.629 -5.489 1.00 86.25 94 ILE A N 1
ATOM 724 C CA . ILE A 1 94 ? -3.129 8.611 -4.419 1.00 86.25 94 ILE A CA 1
ATOM 725 C C . ILE A 1 94 ? -1.818 8.547 -3.625 1.00 86.25 94 ILE A C 1
ATOM 727 O O . ILE A 1 94 ? -1.836 8.296 -2.421 1.00 86.25 94 ILE A O 1
ATOM 731 N N . TYR A 1 95 ? -0.700 8.758 -4.313 1.00 88.56 95 TYR A N 1
ATOM 732 C CA . TYR A 1 95 ? 0.650 8.638 -3.771 1.00 88.56 95 TYR A CA 1
ATOM 733 C C . TYR A 1 95 ? 1.266 9.988 -3.381 1.00 88.56 95 TYR A C 1
ATOM 735 O O . TYR A 1 95 ? 2.381 10.009 -2.876 1.00 88.56 95 TYR A O 1
ATOM 743 N N . ASP A 1 96 ? 0.525 11.089 -3.535 1.00 86.56 96 ASP A N 1
ATOM 744 C CA . ASP A 1 96 ? 0.976 12.444 -3.198 1.00 86.56 96 ASP A CA 1
ATOM 745 C C . ASP A 1 96 ? 0.137 13.084 -2.083 1.00 86.56 96 ASP A C 1
ATOM 747 O O . ASP A 1 96 ? 0.638 13.907 -1.314 1.00 86.56 96 ASP A O 1
ATOM 751 N N . LEU A 1 97 ? -1.144 12.709 -1.967 1.00 87.88 97 LEU A N 1
ATOM 752 C CA . LEU A 1 97 ? -2.099 13.352 -1.067 1.00 87.88 97 LEU A CA 1
ATOM 753 C C . LEU A 1 97 ? -2.817 12.366 -0.145 1.00 87.88 97 LEU A C 1
ATOM 755 O O . LEU A 1 97 ? -3.183 11.248 -0.505 1.00 87.88 97 LEU A O 1
ATOM 759 N N . GLU A 1 98 ? -3.080 12.828 1.075 1.00 90.31 98 GLU A N 1
ATOM 760 C CA . GLU A 1 98 ? -3.902 12.106 2.040 1.00 90.31 98 GLU A CA 1
ATOM 761 C C . GLU A 1 98 ? -5.390 12.155 1.656 1.00 90.31 98 GLU A C 1
ATOM 763 O O . GLU A 1 98 ? -5.922 13.194 1.252 1.00 90.31 98 GLU A O 1
ATOM 768 N N . SER A 1 99 ? -6.089 11.028 1.814 1.00 90.50 99 SER A N 1
ATOM 769 C CA . SER A 1 99 ? -7.518 10.947 1.528 1.00 90.50 99 SER A CA 1
ATOM 770 C C . SER A 1 99 ? -8.360 11.660 2.582 1.00 90.50 99 SER A C 1
ATOM 772 O O . SER A 1 99 ? -7.989 11.787 3.757 1.00 90.50 99 SER A O 1
ATOM 774 N N . GLN A 1 100 ? -9.576 12.035 2.183 1.00 89.12 100 GLN A N 1
ATOM 775 C CA . GLN A 1 100 ? -10.619 12.328 3.159 1.00 89.12 100 GLN A CA 1
ATOM 776 C C . GLN A 1 100 ? -10.993 11.042 3.919 1.00 89.12 100 GLN A C 1
ATOM 778 O O . GLN A 1 100 ? -10.940 9.955 3.327 1.00 89.12 100 GLN A O 1
ATOM 783 N N . PRO A 1 101 ? -11.356 11.134 5.209 1.00 91.06 101 PRO A N 1
ATOM 784 C CA . PRO A 1 101 ? -11.851 9.987 5.958 1.00 91.06 101 PRO A CA 1
ATOM 785 C C . PRO A 1 101 ? -13.142 9.445 5.333 1.00 91.06 101 PRO A C 1
ATOM 787 O O . PRO A 1 101 ? -14.027 10.213 4.946 1.00 91.06 101 PRO A O 1
ATOM 790 N N . LYS A 1 102 ? -13.266 8.119 5.242 1.00 92.44 102 LYS A N 1
ATOM 791 C CA . LYS A 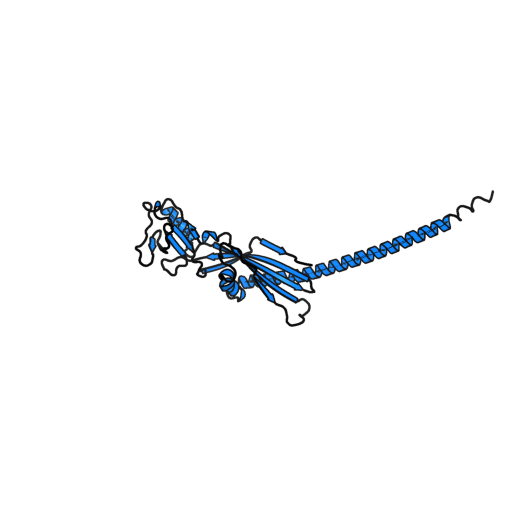1 102 ? -14.482 7.453 4.769 1.00 92.44 102 LYS A CA 1
ATOM 792 C C . LYS A 1 102 ? -15.100 6.615 5.875 1.00 92.44 102 LYS A C 1
ATOM 794 O O . LYS A 1 102 ? -14.501 5.640 6.312 1.00 92.44 102 LYS A O 1
ATOM 799 N N . GLU A 1 103 ? -16.319 6.970 6.257 1.00 92.75 103 GLU A N 1
ATOM 800 C CA . GLU A 1 103 ? -17.053 6.313 7.336 1.00 92.75 103 GLU A CA 1
ATOM 801 C C . GLU A 1 103 ? -17.987 5.207 6.831 1.00 92.75 103 GLU A C 1
ATOM 803 O O . GLU A 1 103 ? -18.662 5.342 5.801 1.00 92.75 103 GLU A O 1
ATOM 808 N N . PHE A 1 104 ? -18.049 4.131 7.611 1.00 87.69 104 PHE A N 1
ATOM 809 C CA . PHE A 1 104 ? -18.946 2.994 7.466 1.00 87.69 104 PHE A CA 1
ATOM 810 C C . PHE A 1 104 ? -19.629 2.763 8.813 1.00 87.69 104 PHE A C 1
ATOM 812 O O . PHE A 1 104 ? -19.027 2.225 9.741 1.00 87.69 104 PHE A O 1
ATOM 819 N N . ALA A 1 105 ? -20.878 3.207 8.926 1.00 88.06 105 ALA A N 1
ATOM 820 C CA . ALA A 1 105 ? -21.645 3.119 10.159 1.00 88.06 105 ALA A CA 1
ATOM 821 C C . ALA A 1 105 ? -22.523 1.864 10.183 1.00 88.06 105 ALA A C 1
ATOM 823 O O . ALA A 1 105 ? -23.203 1.529 9.209 1.00 88.06 105 ALA A O 1
ATOM 824 N N . TRP A 1 106 ? -22.554 1.210 11.336 1.00 86.44 106 TRP A N 1
ATOM 825 C CA . TRP A 1 106 ? -23.443 0.110 11.651 1.00 86.44 106 TRP A CA 1
ATOM 826 C C . TRP A 1 106 ? -24.186 0.395 12.957 1.00 86.44 106 TRP A C 1
ATOM 828 O O . TRP A 1 106 ? -23.606 0.837 13.949 1.00 86.44 106 TRP A O 1
ATOM 838 N N . LYS A 1 107 ? -25.491 0.112 12.952 1.00 80.69 107 LYS A N 1
ATOM 839 C CA . LYS A 1 107 ? -26.368 0.200 14.120 1.00 80.69 107 LYS A CA 1
ATOM 840 C C . LYS A 1 107 ? -27.314 -1.009 14.134 1.00 80.69 107 LYS A C 1
ATOM 842 O O . LYS A 1 107 ? -27.897 -1.318 13.088 1.00 80.69 107 LYS A O 1
ATOM 847 N N . PRO A 1 108 ? -27.496 -1.704 15.270 1.00 76.00 108 PRO A N 1
ATOM 848 C CA . PRO A 1 108 ? -28.448 -2.799 15.376 1.00 76.00 108 PRO A CA 1
ATOM 849 C C . PRO A 1 108 ? -29.888 -2.283 15.213 1.00 76.00 108 PRO A C 1
ATOM 851 O O . PRO A 1 108 ? -30.226 -1.174 15.621 1.00 76.00 108 PRO A O 1
ATOM 854 N N . LYS A 1 109 ? -30.765 -3.101 14.614 1.00 71.88 109 LYS A N 1
ATOM 855 C CA . LYS A 1 109 ? -32.187 -2.760 14.389 1.00 71.88 109 LYS A CA 1
ATOM 856 C C . LYS A 1 109 ? -33.070 -2.881 15.647 1.00 71.88 109 LYS A C 1
ATOM 858 O O . LYS A 1 109 ? -34.258 -2.589 15.571 1.00 71.88 109 LYS A O 1
ATOM 863 N N . GLY A 1 110 ? -32.519 -3.321 16.777 1.00 70.31 110 GLY A N 1
ATOM 864 C CA . GLY A 1 110 ? -33.222 -3.518 18.048 1.00 70.31 110 GLY A CA 1
ATOM 865 C C . GLY A 1 110 ? -32.244 -3.582 19.223 1.00 70.31 110 GLY A C 1
ATOM 866 O O . GLY A 1 110 ? -31.042 -3.407 19.023 1.00 70.31 110 GLY A O 1
ATOM 867 N N . SER A 1 111 ? -32.751 -3.834 20.432 1.00 67.00 111 SER A N 1
ATOM 868 C CA . SER A 1 111 ? -31.931 -3.936 21.646 1.00 67.00 111 SER A CA 1
ATOM 869 C C . SER A 1 111 ? -30.940 -5.096 21.537 1.00 67.00 111 SER A C 1
ATOM 871 O O . SER A 1 111 ? -31.341 -6.232 21.274 1.00 67.00 111 SER A O 1
ATOM 873 N N . GLN A 1 112 ? -29.647 -4.819 21.714 1.00 63.31 112 GLN A N 1
ATOM 874 C CA . GLN A 1 112 ? -28.640 -5.873 21.804 1.00 63.31 112 GLN A CA 1
ATOM 875 C C . GLN A 1 112 ? -28.700 -6.581 23.165 1.00 63.31 112 GLN A C 1
ATOM 877 O O . GLN A 1 112 ? -29.159 -5.984 24.139 1.00 63.31 112 GLN A O 1
ATOM 882 N N . PRO A 1 113 ? -28.252 -7.848 23.246 1.00 61.47 113 PRO A N 1
ATOM 883 C CA . PRO A 1 113 ? -28.011 -8.497 24.531 1.00 61.47 113 PRO A CA 1
ATOM 884 C C . PRO A 1 113 ? -27.006 -7.691 25.369 1.00 61.47 113 PRO A C 1
ATOM 886 O O . PRO A 1 113 ? -26.140 -7.008 24.810 1.00 61.47 113 PRO A O 1
ATOM 889 N N . ASP A 1 114 ? -27.116 -7.795 26.697 1.00 64.19 114 ASP A N 1
ATOM 890 C CA . ASP A 1 114 ? -26.209 -7.130 27.639 1.00 64.19 114 ASP A CA 1
ATOM 891 C C . ASP A 1 114 ? -24.745 -7.390 27.256 1.00 64.19 114 ASP A C 1
ATOM 893 O O . ASP A 1 114 ? -24.309 -8.537 27.139 1.00 64.19 114 ASP A O 1
ATOM 897 N N . GLY A 1 115 ? -23.991 -6.309 27.036 1.00 66.56 115 GLY A N 1
ATOM 898 C CA . GLY A 1 115 ? -22.561 -6.361 26.722 1.00 66.56 115 GLY A CA 1
ATOM 899 C C . GLY A 1 115 ? -22.160 -5.881 25.323 1.00 66.56 115 GLY A C 1
ATOM 900 O O . GLY A 1 115 ? -20.985 -5.572 25.129 1.00 66.56 115 GLY A O 1
ATOM 901 N N . GLY A 1 116 ? -23.098 -5.771 24.378 1.00 74.31 116 GLY A N 1
ATOM 902 C CA . GLY A 1 116 ? -22.823 -5.357 22.996 1.00 74.31 116 GLY A CA 1
ATOM 903 C C . GLY A 1 116 ? -22.707 -3.838 22.759 1.00 74.31 116 GLY A C 1
ATOM 904 O O . GLY A 1 116 ? -22.938 -3.034 23.660 1.00 74.31 116 GLY A O 1
ATOM 905 N N . ALA A 1 117 ? -22.324 -3.454 21.537 1.00 82.62 117 ALA A N 1
ATOM 906 C CA . ALA A 1 117 ? -22.230 -2.066 21.081 1.00 82.62 117 ALA A CA 1
ATOM 907 C C . ALA A 1 117 ? -23.570 -1.539 20.531 1.00 82.62 117 ALA A C 1
ATOM 909 O O . ALA A 1 117 ? -24.204 -2.159 19.675 1.00 82.62 117 ALA A O 1
ATOM 910 N N . GLU A 1 118 ? -23.959 -0.332 20.934 1.00 87.81 118 GLU A N 1
ATOM 911 C CA . GLU A 1 118 ? -25.141 0.358 20.403 1.00 87.81 118 GLU A CA 1
ATOM 912 C C . GLU A 1 118 ? -24.917 0.903 18.994 1.00 87.81 118 GLU A C 1
ATOM 914 O O . GLU A 1 118 ? -25.864 1.009 18.217 1.00 87.81 118 GLU A O 1
ATOM 919 N N . ALA A 1 119 ? -23.681 1.271 18.667 1.00 88.81 119 ALA A N 1
ATOM 920 C CA . ALA A 1 119 ? -23.272 1.671 17.330 1.00 88.81 119 ALA A CA 1
ATOM 921 C C . ALA A 1 119 ? -21.783 1.390 17.136 1.00 88.81 119 ALA A C 1
ATOM 923 O O . ALA A 1 119 ? -20.997 1.449 18.083 1.00 88.81 119 ALA A O 1
ATOM 924 N N . ILE A 1 120 ? -21.408 1.091 15.896 1.00 88.75 120 ILE A N 1
ATOM 925 C CA . ILE A 1 120 ? -20.014 0.943 15.486 1.00 88.75 120 ILE A CA 1
ATOM 926 C C . ILE A 1 120 ? -19.829 1.726 14.197 1.00 88.75 120 ILE A C 1
ATOM 928 O O . ILE A 1 120 ? -20.559 1.511 13.231 1.00 88.75 120 ILE A O 1
ATOM 932 N N . THR A 1 121 ? -18.828 2.589 14.163 1.00 92.19 121 THR A N 1
ATOM 933 C CA . THR A 1 121 ? -18.392 3.273 12.950 1.00 92.19 121 THR A CA 1
ATOM 934 C C . THR A 1 121 ? -16.956 2.881 12.665 1.00 92.19 121 THR A C 1
ATOM 936 O O . THR A 1 121 ? -16.091 2.995 13.529 1.00 92.19 121 THR A O 1
ATOM 939 N N . VAL A 1 122 ? -16.700 2.412 11.448 1.00 93.06 122 VAL A N 1
ATOM 940 C CA . VAL A 1 122 ? -15.344 2.196 10.942 1.00 93.06 122 VAL A CA 1
ATOM 941 C C . VAL A 1 122 ? -15.017 3.333 9.994 1.00 93.06 122 VAL A C 1
ATOM 943 O O . VAL A 1 122 ? -15.726 3.542 9.012 1.00 93.06 122 VAL A O 1
ATOM 946 N N . THR A 1 123 ? -13.934 4.045 10.265 1.00 95.00 123 THR A N 1
ATOM 947 C CA . THR A 1 123 ? -13.434 5.113 9.406 1.00 95.00 123 THR A CA 1
ATOM 948 C C . THR A 1 123 ? -12.110 4.687 8.802 1.00 95.00 123 THR A C 1
ATOM 950 O O . THR A 1 123 ? -11.178 4.327 9.518 1.00 95.00 123 THR A O 1
ATOM 953 N N . LEU A 1 124 ? -12.033 4.719 7.474 1.00 95.31 124 LEU A N 1
ATOM 954 C CA . LEU A 1 124 ? -10.816 4.424 6.730 1.00 95.31 124 LEU A CA 1
ATOM 955 C C . LEU A 1 124 ? -10.202 5.715 6.206 1.00 95.31 124 LEU A C 1
ATOM 957 O O . LEU A 1 124 ? -10.907 6.581 5.678 1.00 95.31 124 LEU A O 1
ATOM 961 N N . ARG A 1 125 ? -8.880 5.820 6.296 1.00 93.38 125 ARG A N 1
ATOM 962 C CA . ARG A 1 125 ? -8.112 6.907 5.690 1.00 93.38 125 ARG A CA 1
ATOM 963 C C . ARG A 1 125 ? -6.824 6.349 5.113 1.00 93.38 125 ARG A C 1
ATOM 965 O O . ARG A 1 125 ? -6.163 5.556 5.769 1.00 93.38 125 ARG A O 1
ATOM 972 N N . ARG A 1 126 ? -6.465 6.745 3.896 1.00 93.38 126 ARG A N 1
ATOM 973 C CA . ARG A 1 126 ? -5.176 6.387 3.296 1.00 93.38 126 ARG A CA 1
ATOM 974 C C . ARG A 1 126 ? -4.310 7.621 3.117 1.00 93.38 126 ARG A C 1
ATOM 976 O O . ARG A 1 126 ? -4.830 8.725 2.951 1.00 93.38 126 ARG A O 1
ATOM 983 N N . ARG A 1 127 ? -3.000 7.420 3.087 1.00 91.75 127 ARG A N 1
ATOM 984 C CA . ARG A 1 127 ? -2.017 8.464 2.783 1.00 91.75 127 ARG A CA 1
ATOM 985 C C . ARG A 1 127 ? -0.787 7.869 2.092 1.00 91.75 127 ARG A C 1
ATOM 987 O O . ARG A 1 127 ? -0.605 6.652 2.187 1.00 91.75 127 ARG A O 1
ATOM 994 N N . PRO A 1 128 ? 0.048 8.694 1.438 1.00 93.25 128 PRO A N 1
ATOM 995 C CA . PRO A 1 128 ? 1.323 8.248 0.889 1.00 93.25 128 PRO A CA 1
ATOM 996 C C . PRO A 1 128 ? 2.171 7.542 1.946 1.00 93.25 128 PRO A C 1
ATOM 998 O O . PRO A 1 128 ? 2.226 7.982 3.097 1.00 93.25 128 PRO A O 1
ATOM 1001 N N . GLY A 1 129 ? 2.787 6.427 1.563 1.00 93.62 129 GLY A N 1
ATOM 1002 C CA . GLY A 1 129 ? 3.755 5.725 2.396 1.00 93.62 129 GLY A CA 1
ATOM 1003 C C . GLY A 1 129 ? 5.158 6.306 2.256 1.00 93.62 129 GLY A C 1
ATOM 1004 O O . GLY A 1 129 ? 5.457 7.027 1.306 1.00 93.62 129 GLY A O 1
ATOM 1005 N N . ASP A 1 130 ? 6.045 5.934 3.179 1.00 93.19 130 ASP A N 1
ATOM 1006 C CA . ASP A 1 130 ? 7.435 6.415 3.213 1.00 93.19 130 ASP A CA 1
ATOM 1007 C C . ASP A 1 130 ? 8.270 6.004 1.983 1.00 93.19 130 ASP A C 1
ATOM 1009 O O . ASP A 1 130 ? 9.382 6.492 1.804 1.00 93.19 130 ASP A O 1
ATOM 1013 N N . GLY A 1 131 ? 7.776 5.076 1.158 1.00 94.56 131 GLY A N 1
ATOM 1014 C CA . GLY A 1 131 ? 8.405 4.652 -0.093 1.00 94.56 131 GLY A CA 1
ATOM 1015 C C . GLY A 1 131 ? 7.635 5.049 -1.351 1.00 94.56 131 GLY A C 1
ATOM 1016 O O . GLY A 1 131 ? 7.951 4.521 -2.415 1.00 94.56 131 GLY A O 1
ATOM 1017 N N . ALA A 1 132 ? 6.621 5.916 -1.263 1.00 94.12 132 ALA A N 1
ATOM 1018 C CA . ALA A 1 132 ? 5.819 6.324 -2.420 1.00 94.12 132 ALA A CA 1
ATOM 1019 C C . ALA A 1 132 ? 6.669 6.954 -3.545 1.00 94.12 132 ALA A C 1
ATOM 1021 O O . ALA A 1 132 ? 6.420 6.714 -4.726 1.00 94.12 132 ALA A O 1
ATOM 1022 N N . ASP A 1 133 ? 7.731 7.677 -3.190 1.00 92.50 133 ASP A N 1
ATOM 1023 C CA . ASP A 1 133 ? 8.715 8.251 -4.115 1.00 92.50 133 ASP A CA 1
ATOM 1024 C C . ASP A 1 133 ? 9.461 7.187 -4.942 1.00 92.50 133 ASP A C 1
ATOM 1026 O O . ASP A 1 133 ? 9.824 7.422 -6.094 1.00 92.50 133 ASP A O 1
ATOM 1030 N N . LYS A 1 134 ? 9.632 5.976 -4.403 1.00 94.00 134 LYS A N 1
ATOM 1031 C CA . LYS A 1 134 ? 10.314 4.865 -5.090 1.00 94.00 134 LYS A CA 1
ATOM 1032 C C . LYS A 1 134 ? 9.484 4.237 -6.204 1.00 94.00 134 LYS A C 1
ATOM 1034 O O . LYS A 1 134 ? 10.042 3.496 -7.011 1.00 94.00 134 LYS A O 1
ATOM 1039 N N . LEU A 1 135 ? 8.182 4.529 -6.269 1.00 95.00 135 LEU A N 1
ATOM 1040 C CA . LEU A 1 135 ? 7.324 4.100 -7.377 1.00 95.00 135 LEU A CA 1
ATOM 1041 C C . LEU A 1 135 ? 7.742 4.760 -8.697 1.00 95.00 135 LEU A C 1
ATOM 1043 O O . LEU A 1 135 ? 7.489 4.197 -9.757 1.00 95.00 135 LEU A O 1
ATOM 1047 N N . ASN A 1 136 ? 8.370 5.940 -8.630 1.00 94.00 136 ASN A N 1
ATOM 1048 C CA . ASN A 1 136 ? 8.851 6.695 -9.782 1.00 94.00 136 ASN A CA 1
ATOM 1049 C C . ASN A 1 136 ? 10.167 7.394 -9.430 1.00 94.00 136 ASN A C 1
ATOM 1051 O O . ASN A 1 136 ? 10.162 8.491 -8.874 1.00 94.00 136 ASN A O 1
ATOM 1055 N N . GLN A 1 137 ? 11.306 6.794 -9.779 1.00 94.25 137 GLN A N 1
ATOM 1056 C CA . GLN A 1 137 ? 12.612 7.354 -9.418 1.00 94.25 137 GLN A CA 1
ATOM 1057 C C . GLN A 1 137 ? 13.582 7.400 -10.591 1.00 94.25 137 GLN A C 1
ATOM 1059 O O . GLN A 1 137 ? 13.663 6.491 -11.416 1.00 94.25 137 GLN A O 1
ATOM 1064 N N . THR A 1 138 ? 14.356 8.481 -10.657 1.00 93.69 138 THR A N 1
ATOM 1065 C CA . THR A 1 138 ? 15.435 8.604 -11.640 1.00 93.69 138 THR A CA 1
ATOM 1066 C C . THR A 1 138 ? 16.632 7.778 -11.194 1.00 93.69 138 THR A C 1
ATOM 1068 O O . THR A 1 138 ? 17.108 7.908 -10.067 1.00 93.69 138 THR A O 1
ATOM 1071 N N . VAL A 1 139 ? 17.131 6.952 -12.102 1.00 92.06 139 VAL A N 1
ATOM 1072 C CA . VAL A 1 139 ? 18.263 6.059 -11.887 1.00 92.06 139 VAL A CA 1
ATOM 1073 C C . VAL A 1 139 ? 19.519 6.771 -12.384 1.00 92.06 139 VAL A C 1
ATOM 1075 O O . VAL A 1 139 ? 19.626 7.106 -13.563 1.00 92.06 139 VAL A O 1
ATOM 1078 N N . ASN A 1 140 ? 20.471 7.019 -11.484 1.00 84.50 140 ASN A N 1
ATOM 1079 C CA . ASN A 1 140 ? 21.717 7.716 -11.801 1.00 84.50 140 ASN A CA 1
ATOM 1080 C C . ASN A 1 140 ? 22.913 6.791 -11.566 1.00 84.50 140 ASN A C 1
ATOM 1082 O O . ASN A 1 140 ? 23.039 6.201 -10.496 1.00 84.50 140 ASN A O 1
ATOM 1086 N N . SER A 1 141 ? 23.805 6.699 -12.550 1.00 91.25 141 SER A N 1
ATOM 1087 C CA . SER A 1 141 ? 25.081 5.991 -12.444 1.00 91.25 141 SER A CA 1
ATOM 1088 C C . SER A 1 141 ? 26.090 6.576 -13.434 1.00 91.25 141 SER A C 1
ATOM 1090 O O . SER A 1 141 ? 25.701 7.161 -14.443 1.00 91.25 141 SER A O 1
ATOM 1092 N N . THR A 1 142 ? 27.382 6.415 -13.147 1.00 90.06 142 THR A N 1
ATOM 1093 C CA . THR A 1 142 ? 28.493 6.838 -14.015 1.00 90.06 142 THR A CA 1
ATOM 1094 C C . THR A 1 142 ? 29.146 5.681 -14.771 1.00 90.06 142 THR A C 1
ATOM 1096 O O . THR A 1 142 ? 29.970 5.930 -15.647 1.00 90.06 142 THR A O 1
ATOM 1099 N N . ASN A 1 143 ? 28.790 4.430 -14.453 1.00 94.88 143 ASN A N 1
ATOM 1100 C CA . ASN A 1 143 ? 29.249 3.237 -15.166 1.00 94.88 143 ASN A CA 1
ATOM 1101 C C . ASN A 1 143 ? 28.157 2.154 -15.245 1.00 94.88 143 ASN A C 1
ATOM 1103 O O . ASN A 1 143 ? 27.195 2.131 -14.465 1.00 94.88 143 ASN A O 1
ATOM 1107 N N . ALA A 1 144 ? 28.319 1.243 -16.201 1.00 95.62 144 ALA A N 1
ATOM 1108 C CA . ALA A 1 144 ? 27.371 0.183 -16.514 1.00 95.62 144 ALA A CA 1
ATOM 1109 C C . ALA A 1 144 ? 27.213 -0.834 -15.372 1.00 95.62 144 ALA A C 1
ATOM 1111 O O . ALA A 1 144 ? 26.112 -1.321 -15.118 1.00 95.62 144 ALA A O 1
ATOM 1112 N N . THR A 1 145 ? 28.291 -1.145 -14.648 1.00 96.69 145 THR A N 1
ATOM 1113 C CA . THR A 1 145 ? 28.238 -2.132 -13.557 1.00 96.69 145 THR A CA 1
ATOM 1114 C C . THR A 1 145 ? 27.352 -1.646 -12.415 1.00 96.69 145 THR A C 1
ATOM 1116 O O . THR A 1 145 ? 26.463 -2.376 -11.972 1.00 96.69 145 THR A O 1
ATOM 1119 N N . ASP A 1 146 ? 27.542 -0.402 -11.987 1.00 96.44 146 ASP A N 1
ATOM 1120 C CA . ASP A 1 146 ? 26.757 0.208 -10.916 1.00 96.44 146 ASP A CA 1
ATOM 1121 C C . ASP A 1 146 ? 25.306 0.433 -11.341 1.00 96.44 146 ASP A C 1
ATOM 1123 O O . ASP A 1 146 ? 24.394 0.189 -10.550 1.00 96.44 146 ASP A O 1
ATOM 1127 N N . LEU A 1 147 ? 25.075 0.801 -12.611 1.00 96.75 147 LEU A N 1
ATOM 1128 C CA . LEU A 1 147 ? 23.720 0.915 -13.148 1.00 96.75 147 LEU A CA 1
ATOM 1129 C C . LEU A 1 147 ? 23.000 -0.430 -13.069 1.00 96.75 147 LEU A C 1
ATOM 1131 O O . LEU A 1 147 ? 21.894 -0.501 -12.543 1.00 96.75 147 LEU A O 1
ATOM 1135 N N . ARG A 1 148 ? 23.644 -1.509 -13.531 1.00 96.81 148 ARG A N 1
ATOM 1136 C CA . ARG A 1 148 ? 23.076 -2.859 -13.476 1.00 96.81 148 ARG A CA 1
ATOM 1137 C C . ARG A 1 148 ? 22.744 -3.260 -12.038 1.00 96.81 148 ARG A C 1
ATOM 1139 O O . ARG A 1 148 ? 21.632 -3.709 -11.793 1.00 96.81 148 ARG A O 1
ATOM 1146 N N . ASN A 1 149 ? 23.668 -3.056 -11.097 1.00 96.88 149 ASN A N 1
ATOM 1147 C CA . ASN A 1 149 ? 23.452 -3.391 -9.685 1.00 96.88 149 ASN A CA 1
ATOM 1148 C C . ASN A 1 149 ? 22.278 -2.605 -9.073 1.00 96.88 149 ASN A C 1
ATOM 1150 O O . ASN A 1 149 ? 21.511 -3.150 -8.275 1.00 96.88 149 ASN A O 1
ATOM 1154 N N . LEU A 1 150 ? 22.119 -1.334 -9.455 1.00 96.44 150 LEU A N 1
ATOM 1155 C CA . LEU A 1 150 ? 20.982 -0.524 -9.033 1.00 96.44 150 LEU A CA 1
ATOM 1156 C C . LEU A 1 150 ? 19.676 -1.091 -9.597 1.00 96.44 150 LEU A C 1
ATOM 1158 O O . LEU A 1 150 ? 18.756 -1.342 -8.825 1.00 96.44 150 LEU A O 1
ATOM 1162 N N . LEU A 1 151 ? 19.610 -1.379 -10.900 1.00 97.19 151 LEU A N 1
ATOM 1163 C CA . LEU A 1 151 ? 18.417 -1.979 -11.510 1.00 97.19 151 LEU A CA 1
ATOM 1164 C C . LEU A 1 151 ? 18.077 -3.349 -10.904 1.00 97.19 151 LEU A C 1
ATOM 1166 O O . LEU A 1 151 ? 16.909 -3.627 -10.655 1.00 97.19 151 LEU A O 1
ATOM 1170 N N . ASP A 1 152 ? 19.081 -4.175 -10.599 1.00 97.25 152 ASP A N 1
ATOM 1171 C CA . ASP A 1 152 ? 18.899 -5.462 -9.912 1.00 97.25 152 ASP A CA 1
ATOM 1172 C C . ASP A 1 152 ? 18.321 -5.271 -8.499 1.00 97.25 152 ASP A C 1
ATOM 1174 O O . ASP A 1 152 ? 17.503 -6.066 -8.044 1.00 97.25 152 ASP A O 1
ATOM 1178 N N . THR A 1 153 ? 18.684 -4.182 -7.816 1.00 96.62 153 THR A N 1
ATOM 1179 C CA . THR A 1 153 ? 18.101 -3.830 -6.512 1.00 96.62 153 THR A CA 1
ATOM 1180 C C . THR A 1 153 ? 16.637 -3.414 -6.643 1.00 96.62 153 THR A C 1
ATOM 1182 O O . THR A 1 153 ? 15.818 -3.832 -5.827 1.00 96.62 153 THR A O 1
ATOM 1185 N N . LEU A 1 154 ? 16.297 -2.612 -7.658 1.00 96.50 154 LEU A N 1
ATOM 1186 C CA . LEU A 1 154 ? 14.927 -2.129 -7.880 1.00 96.50 154 LEU A CA 1
ATOM 1187 C C . LEU A 1 154 ? 13.982 -3.257 -8.302 1.00 96.50 154 LEU A C 1
ATOM 1189 O O . LEU A 1 154 ? 12.875 -3.388 -7.777 1.00 96.50 154 LEU A O 1
ATOM 1193 N N . GLU A 1 155 ? 14.442 -4.101 -9.222 1.00 97.19 155 GLU A N 1
ATOM 1194 C CA . GLU A 1 155 ? 13.685 -5.249 -9.720 1.00 97.19 155 GLU A CA 1
ATOM 1195 C C . GLU A 1 155 ? 13.710 -6.439 -8.759 1.00 97.19 155 GLU A C 1
ATOM 1197 O O . GLU A 1 155 ? 12.876 -7.333 -8.874 1.00 97.19 155 GLU A O 1
ATOM 1202 N N . GLY A 1 156 ? 14.611 -6.443 -7.777 1.00 96.38 156 GLY A N 1
ATOM 1203 C CA . GLY A 1 156 ? 14.700 -7.466 -6.745 1.00 96.38 156 GLY A CA 1
ATOM 1204 C C . GLY A 1 156 ? 15.107 -8.851 -7.260 1.00 96.38 156 GLY A C 1
ATOM 1205 O O . GLY A 1 156 ? 15.342 -9.089 -8.446 1.00 96.38 156 GLY A O 1
ATOM 1206 N N . GLU A 1 157 ? 15.180 -9.801 -6.327 1.00 94.62 157 GLU A N 1
ATOM 1207 C CA . GLU A 1 157 ? 15.511 -11.197 -6.624 1.00 94.62 157 GLU A CA 1
ATOM 1208 C C . GLU A 1 157 ? 14.486 -11.817 -7.585 1.00 94.62 157 GLU A C 1
ATOM 1210 O O . GLU A 1 157 ? 13.274 -11.649 -7.415 1.00 94.62 157 GLU A O 1
ATOM 1215 N N . ASP A 1 158 ? 14.977 -12.525 -8.606 1.00 94.94 158 ASP A N 1
ATOM 1216 C CA . ASP A 1 158 ? 14.174 -13.107 -9.689 1.00 94.94 158 ASP A CA 1
ATOM 1217 C C . ASP A 1 158 ? 13.209 -12.117 -10.363 1.00 94.94 158 ASP A C 1
ATOM 1219 O O . ASP A 1 158 ? 12.143 -12.528 -10.831 1.00 94.94 158 ASP A O 1
ATOM 1223 N N . ARG A 1 159 ? 13.527 -10.813 -10.379 1.00 96.12 159 ARG A N 1
ATOM 1224 C CA . ARG A 1 159 ? 12.639 -9.776 -10.928 1.00 96.12 159 ARG A CA 1
ATOM 1225 C C . ARG A 1 159 ? 11.271 -9.689 -10.228 1.00 96.12 159 ARG A C 1
ATOM 1227 O O . ARG A 1 159 ? 10.276 -9.284 -10.826 1.00 96.12 159 ARG A O 1
ATOM 1234 N N . LYS A 1 160 ? 11.185 -10.073 -8.946 1.00 97.12 160 LYS A N 1
ATOM 1235 C CA . LYS A 1 160 ? 9.936 -10.054 -8.147 1.00 97.12 160 LYS A CA 1
ATOM 1236 C C . LYS A 1 160 ? 9.646 -8.715 -7.458 1.00 97.12 160 LYS A C 1
ATOM 1238 O O . LYS A 1 160 ? 8.709 -8.633 -6.664 1.00 97.12 160 LYS A O 1
ATOM 1243 N N . GLY A 1 161 ? 10.434 -7.691 -7.748 1.00 96.38 161 GLY A N 1
ATOM 1244 C CA . GLY A 1 161 ? 10.321 -6.342 -7.217 1.00 96.38 161 GLY A CA 1
ATOM 1245 C C . GLY A 1 161 ? 10.931 -6.174 -5.829 1.00 96.38 161 GLY A C 1
ATOM 1246 O O . GLY A 1 161 ? 10.855 -7.054 -4.958 1.00 96.38 161 GLY A O 1
ATOM 1247 N N . MET A 1 162 ? 11.491 -4.990 -5.591 1.00 96.38 162 MET A N 1
ATOM 1248 C CA . MET A 1 162 ? 11.804 -4.538 -4.242 1.00 96.38 162 MET A CA 1
ATOM 1249 C C . MET A 1 162 ? 10.532 -4.312 -3.411 1.00 96.38 162 MET A C 1
ATOM 1251 O O . MET A 1 162 ? 9.453 -4.054 -3.941 1.00 96.38 162 MET A O 1
ATOM 1255 N N . ALA A 1 163 ? 10.661 -4.396 -2.088 1.00 97.25 163 ALA A N 1
ATOM 1256 C CA . ALA A 1 163 ? 9.580 -4.039 -1.175 1.00 97.25 163 ALA A CA 1
ATOM 1257 C C . ALA A 1 163 ? 9.447 -2.510 -1.078 1.00 97.25 163 ALA A C 1
ATOM 1259 O O . ALA A 1 163 ? 10.420 -1.822 -0.762 1.00 97.25 163 ALA A O 1
ATOM 1260 N N . ILE A 1 164 ? 8.242 -1.993 -1.322 1.00 96.75 164 ILE A N 1
ATOM 1261 C CA . ILE A 1 164 ? 7.938 -0.558 -1.288 1.00 96.75 164 ILE A CA 1
ATOM 1262 C C . ILE A 1 164 ? 6.776 -0.327 -0.329 1.00 96.75 164 ILE A C 1
ATOM 1264 O O . ILE A 1 164 ? 5.717 -0.921 -0.506 1.00 96.75 164 ILE A O 1
ATOM 1268 N N . VAL A 1 165 ? 6.955 0.535 0.674 1.00 96.50 165 VAL A N 1
ATOM 1269 C CA . VAL A 1 165 ? 5.837 1.026 1.493 1.00 96.50 165 VAL A CA 1
ATOM 1270 C C . VAL A 1 165 ? 5.142 2.131 0.706 1.00 96.50 165 VAL A C 1
ATOM 1272 O O . VAL A 1 165 ? 5.545 3.289 0.779 1.00 96.50 165 VAL A O 1
ATOM 1275 N N . ASP A 1 166 ? 4.168 1.761 -0.123 1.00 95.38 166 ASP A N 1
ATOM 1276 C CA . ASP A 1 166 ? 3.567 2.685 -1.089 1.00 95.38 166 ASP A CA 1
ATOM 1277 C C . ASP A 1 166 ? 2.495 3.580 -0.462 1.00 95.38 166 ASP A C 1
ATOM 1279 O O . ASP A 1 166 ? 2.369 4.752 -0.814 1.00 95.38 166 ASP A O 1
ATOM 1283 N N . LEU A 1 167 ? 1.755 3.044 0.507 1.00 94.81 167 LEU A N 1
ATOM 1284 C CA . LEU A 1 167 ? 0.665 3.716 1.202 1.00 94.81 167 LEU A CA 1
ATOM 1285 C C . LEU A 1 167 ? 0.659 3.359 2.689 1.00 94.81 167 LEU A C 1
ATOM 1287 O O . LEU A 1 167 ? 1.135 2.304 3.106 1.00 94.81 167 LEU A O 1
ATOM 1291 N N . GLN A 1 168 ? 0.026 4.211 3.487 1.00 95.38 168 GLN A N 1
ATOM 1292 C CA . GLN A 1 168 ? -0.429 3.878 4.833 1.00 95.38 168 GLN A CA 1
ATOM 1293 C C . GLN A 1 168 ? -1.955 3.864 4.877 1.00 95.38 168 GLN A C 1
ATOM 1295 O O . GLN A 1 168 ? -2.614 4.624 4.164 1.00 95.38 168 GLN A O 1
ATOM 1300 N N . LEU A 1 169 ? -2.512 3.015 5.737 1.00 95.69 169 LEU A N 1
ATOM 1301 C CA . LEU A 1 169 ? -3.940 2.903 6.010 1.00 95.69 169 LEU A CA 1
ATOM 1302 C C . LEU A 1 169 ? -4.192 3.129 7.499 1.00 95.69 169 LEU A C 1
ATOM 1304 O O . LEU A 1 169 ? -3.718 2.359 8.328 1.00 95.69 169 LEU A O 1
ATOM 1308 N N . ASP A 1 170 ? -4.987 4.134 7.835 1.00 95.00 170 ASP A N 1
ATOM 1309 C CA . ASP A 1 170 ? -5.594 4.244 9.153 1.00 95.00 170 ASP A CA 1
ATOM 1310 C C . ASP A 1 170 ? -6.952 3.556 9.155 1.00 95.00 170 ASP A C 1
ATOM 1312 O O . ASP A 1 170 ? -7.785 3.769 8.267 1.00 95.00 170 ASP A O 1
ATOM 1316 N N . ILE A 1 171 ? -7.180 2.779 10.205 1.00 94.75 171 ILE A N 1
ATOM 1317 C CA . ILE A 1 171 ? -8.484 2.233 10.548 1.00 94.75 171 ILE A CA 1
ATOM 1318 C C . ILE A 1 171 ? -8.843 2.779 11.923 1.00 94.75 171 ILE A C 1
ATOM 1320 O O . ILE A 1 171 ? -8.208 2.425 12.919 1.00 94.75 171 ILE A O 1
ATOM 1324 N N . THR A 1 172 ? -9.857 3.634 11.973 1.00 94.69 172 THR A N 1
ATOM 1325 C CA . THR A 1 172 ? -10.452 4.113 13.220 1.00 94.69 172 THR A CA 1
ATOM 1326 C C . THR A 1 172 ? -11.739 3.349 13.481 1.00 94.69 172 THR A C 1
ATOM 1328 O O . THR A 1 172 ? -12.645 3.354 12.652 1.00 94.69 172 THR A O 1
ATOM 1331 N N . VAL A 1 173 ? -11.827 2.695 14.633 1.00 92.81 173 VAL A N 1
ATOM 1332 C CA . VAL A 1 173 ? -13.047 2.050 15.116 1.00 92.81 173 VAL A CA 1
ATOM 1333 C C . VAL A 1 173 ? -13.625 2.905 16.229 1.00 92.81 173 VAL A C 1
ATOM 1335 O O . VAL A 1 173 ? -13.009 3.041 17.285 1.00 92.81 173 VAL A O 1
ATOM 1338 N N . THR A 1 174 ? -14.813 3.448 15.998 1.00 92.62 174 THR A N 1
ATOM 1339 C CA . THR A 1 174 ? -15.587 4.175 17.002 1.00 92.62 174 THR A CA 1
ATOM 1340 C C . THR A 1 174 ? -16.733 3.301 17.476 1.00 92.62 174 THR A C 1
ATOM 1342 O O . THR A 1 174 ? -17.548 2.864 16.666 1.00 92.62 174 THR A O 1
ATOM 1345 N N . VAL A 1 175 ? -16.807 3.044 18.778 1.00 90.25 175 VAL A N 1
ATOM 1346 C CA . VAL A 1 175 ? -17.888 2.270 19.400 1.00 90.25 175 VAL A CA 1
ATOM 1347 C C . VAL A 1 175 ? -18.661 3.158 20.355 1.00 90.25 175 VAL A C 1
ATOM 1349 O O . VAL A 1 175 ? -18.051 3.824 21.186 1.00 90.25 175 VAL A O 1
ATOM 1352 N N . THR A 1 176 ? -19.989 3.110 20.264 1.00 88.69 176 THR A N 1
ATOM 1353 C CA . THR A 1 176 ? -20.902 3.704 21.244 1.00 88.69 176 THR A CA 1
ATOM 1354 C C . THR A 1 176 ? -21.529 2.606 22.094 1.00 88.69 176 THR A C 1
ATOM 1356 O O . THR A 1 176 ? -22.039 1.620 21.553 1.00 88.69 176 THR A O 1
ATOM 1359 N N . LYS A 1 177 ? -21.520 2.773 23.416 1.00 85.00 177 LYS A N 1
ATOM 1360 C CA . LYS A 1 177 ? -22.187 1.881 24.367 1.00 85.00 177 LYS A CA 1
ATOM 1361 C C . LYS A 1 177 ? -22.653 2.661 25.590 1.00 85.00 177 LYS A C 1
ATOM 1363 O O . LYS A 1 177 ? -21.886 3.440 26.147 1.00 85.00 177 LYS A O 1
ATOM 1368 N N . ASN A 1 178 ? -23.891 2.423 26.023 1.00 83.38 178 ASN A N 1
ATOM 1369 C CA . ASN A 1 178 ? -24.511 3.098 27.162 1.00 83.38 178 ASN A CA 1
ATOM 1370 C C . ASN A 1 178 ? -24.434 4.635 27.045 1.00 83.38 178 ASN A C 1
ATOM 1372 O O . ASN A 1 178 ? -24.235 5.330 28.038 1.00 83.38 178 ASN A O 1
ATOM 1376 N N . GLY A 1 179 ? -24.551 5.163 25.819 1.00 81.25 179 GLY A N 1
ATOM 1377 C CA . GLY A 1 179 ? -24.430 6.594 25.518 1.00 81.25 179 GLY A CA 1
ATOM 1378 C C . GLY A 1 179 ? -23.004 7.165 25.446 1.00 81.25 179 GLY A C 1
ATOM 1379 O O . GLY A 1 179 ? -22.848 8.271 24.940 1.00 81.25 179 GLY A O 1
ATOM 1380 N N . GLU A 1 180 ? -21.970 6.432 25.870 1.00 84.50 180 GLU A N 1
ATOM 1381 C CA . GLU A 1 180 ? -20.564 6.859 25.774 1.00 84.50 180 GLU A CA 1
ATOM 1382 C C . GLU A 1 180 ? -19.924 6.340 24.480 1.00 84.50 180 GLU A C 1
ATOM 1384 O O . GLU A 1 180 ? -20.252 5.246 24.014 1.00 84.50 180 GLU A O 1
ATOM 1389 N N . SER A 1 181 ? -19.003 7.108 23.886 1.00 87.88 181 SER A N 1
ATOM 1390 C CA . SER A 1 181 ? -18.306 6.722 22.651 1.00 87.88 181 SER A CA 1
ATOM 1391 C C . SER A 1 181 ? -16.789 6.733 22.805 1.00 87.88 181 SER A C 1
ATOM 1393 O O . SER A 1 181 ? -16.217 7.647 23.392 1.00 87.88 181 SER A O 1
ATOM 1395 N N . PHE A 1 182 ? -16.126 5.734 22.222 1.00 88.75 182 PHE A N 1
ATOM 1396 C CA . PHE A 1 182 ? -14.668 5.637 22.201 1.00 88.75 182 PHE A CA 1
ATOM 1397 C C . PHE A 1 182 ? -14.154 5.362 20.788 1.00 88.75 182 PHE A C 1
ATOM 1399 O O . PHE A 1 182 ? -14.674 4.468 20.122 1.00 88.75 182 PHE A O 1
ATOM 1406 N N . ALA A 1 183 ? -13.108 6.080 20.354 1.00 91.31 183 ALA A N 1
ATOM 1407 C CA . ALA A 1 183 ? -12.461 5.889 19.059 1.00 91.31 183 ALA A CA 1
ATOM 1408 C C . ALA A 1 183 ? -11.026 5.352 19.200 1.00 91.31 183 ALA A C 1
ATOM 1410 O O . ALA A 1 183 ? -10.145 5.955 19.819 1.00 91.31 183 ALA A O 1
ATOM 1411 N N . PHE A 1 184 ? -10.764 4.210 18.571 1.00 90.00 184 PHE A N 1
ATOM 1412 C CA . PHE A 1 184 ? -9.452 3.573 18.539 1.00 90.00 184 PHE A CA 1
ATOM 1413 C C . PHE A 1 184 ? -8.901 3.566 17.114 1.00 90.00 184 PHE A C 1
ATOM 1415 O O . PHE A 1 184 ? -9.520 2.983 16.227 1.00 90.00 184 PHE A O 1
ATOM 1422 N N . THR A 1 185 ? -7.739 4.188 16.886 1.00 93.50 185 THR A N 1
ATOM 1423 C CA . THR A 1 185 ? -7.103 4.220 15.560 1.00 93.50 185 THR A CA 1
ATOM 1424 C C . THR A 1 185 ? -5.845 3.368 15.517 1.00 93.50 185 THR A C 1
ATOM 1426 O O . THR A 1 185 ? -4.925 3.554 16.322 1.00 93.50 185 THR A O 1
ATOM 1429 N N . ARG A 1 186 ? -5.772 2.482 14.518 1.00 93.06 186 ARG A N 1
ATOM 1430 C CA . ARG A 1 186 ? -4.567 1.720 14.178 1.00 93.06 186 ARG A CA 1
ATOM 1431 C C . ARG A 1 186 ? -4.112 2.068 12.762 1.00 93.06 186 ARG A C 1
ATOM 1433 O O . ARG A 1 186 ? -4.897 1.977 11.821 1.00 93.06 186 ARG A O 1
ATOM 1440 N N . THR A 1 187 ? -2.847 2.459 12.633 1.00 94.88 187 THR A N 1
ATOM 1441 C CA . THR A 1 187 ? -2.200 2.722 11.343 1.00 94.88 187 THR A CA 1
ATOM 1442 C C . THR A 1 187 ? -1.438 1.486 10.872 1.00 94.88 187 THR A C 1
ATOM 1444 O O . THR A 1 187 ? -0.762 0.822 11.663 1.00 94.88 187 THR A O 1
ATOM 1447 N N . TYR A 1 188 ? -1.510 1.208 9.574 1.00 95.94 188 TYR A N 1
ATOM 1448 C CA . TYR A 1 188 ? -0.793 0.129 8.909 1.00 95.94 188 TYR A CA 1
ATOM 1449 C C . TYR A 1 188 ? 0.025 0.658 7.740 1.00 95.94 188 TYR A C 1
ATOM 1451 O O . TYR A 1 188 ? -0.497 1.391 6.903 1.00 95.94 188 TYR A O 1
ATOM 1459 N N . ASP A 1 189 ? 1.272 0.218 7.652 1.00 96.31 189 ASP A N 1
ATOM 1460 C CA . ASP A 1 189 ? 2.116 0.394 6.479 1.00 96.31 189 ASP A CA 1
ATOM 1461 C C . ASP A 1 189 ? 1.777 -0.695 5.460 1.00 96.31 189 ASP A C 1
ATOM 1463 O O . ASP A 1 189 ? 1.839 -1.893 5.765 1.00 96.31 189 ASP A O 1
ATOM 1467 N N . ARG A 1 190 ? 1.398 -0.285 4.248 1.00 96.00 190 ARG A N 1
ATOM 1468 C CA . ARG A 1 190 ? 1.138 -1.188 3.130 1.00 96.00 190 ARG A CA 1
ATOM 1469 C C . ARG A 1 190 ? 2.419 -1.355 2.329 1.00 96.00 190 ARG A C 1
ATOM 1471 O O . ARG A 1 190 ? 2.877 -0.431 1.669 1.00 96.00 190 ARG A O 1
ATOM 1478 N N . THR A 1 191 ? 2.981 -2.555 2.377 1.00 96.81 191 THR A N 1
ATOM 1479 C CA . THR A 1 191 ? 4.153 -2.928 1.585 1.00 96.81 191 THR A CA 1
ATOM 1480 C C . THR A 1 191 ? 3.724 -3.688 0.339 1.00 96.81 191 THR A C 1
ATOM 1482 O O . THR A 1 191 ? 2.995 -4.679 0.437 1.00 96.81 191 THR A O 1
ATOM 1485 N N . VAL A 1 192 ? 4.210 -3.258 -0.822 1.00 96.81 192 VAL A N 1
ATOM 1486 C CA . VAL A 1 192 ? 3.915 -3.851 -2.128 1.00 96.81 192 VAL A CA 1
ATOM 1487 C C . VAL A 1 192 ? 5.177 -4.288 -2.861 1.00 96.81 192 VAL A C 1
ATOM 1489 O O . VAL A 1 192 ? 6.287 -3.871 -2.523 1.00 96.81 192 VAL A O 1
ATOM 1492 N N . LYS A 1 193 ? 4.990 -5.139 -3.874 1.00 97.50 193 LYS A N 1
ATOM 1493 C CA . LYS A 1 193 ? 6.029 -5.520 -4.838 1.00 97.50 193 LYS A CA 1
ATOM 1494 C C . LYS A 1 193 ? 5.460 -5.551 -6.252 1.00 97.50 193 LYS A C 1
ATOM 1496 O O . LYS A 1 193 ? 4.343 -6.040 -6.442 1.00 97.50 193 LYS A O 1
ATOM 1501 N N . TYR A 1 194 ? 6.248 -5.079 -7.212 1.00 97.69 194 TYR A N 1
ATOM 1502 C CA . TYR A 1 194 ? 5.926 -5.087 -8.637 1.00 97.69 194 TYR A CA 1
ATOM 1503 C C . TYR A 1 194 ? 7.001 -5.865 -9.390 1.00 97.69 194 TYR A C 1
ATOM 1505 O O . TYR A 1 194 ? 8.178 -5.512 -9.349 1.00 97.69 194 TYR A O 1
ATOM 1513 N N . SER A 1 195 ? 6.596 -6.943 -10.048 1.00 97.50 195 SER A N 1
ATOM 1514 C CA . SER A 1 195 ? 7.480 -7.786 -10.840 1.00 97.50 195 SER A CA 1
ATOM 1515 C C . SER A 1 195 ? 7.807 -7.153 -12.190 1.00 97.50 195 SER A C 1
ATOM 1517 O O . SER A 1 195 ? 6.964 -6.514 -12.835 1.00 97.50 195 SER A O 1
ATOM 1519 N N . SER A 1 196 ? 9.046 -7.363 -12.631 1.00 97.38 196 SER A N 1
ATOM 1520 C CA . SER A 1 196 ? 9.533 -6.928 -13.934 1.00 97.38 196 SER A CA 1
ATOM 1521 C C . SER A 1 196 ? 9.643 -8.104 -14.911 1.00 97.38 196 SER A C 1
ATOM 1523 O O . SER A 1 196 ? 9.867 -9.257 -14.544 1.00 97.38 196 SER A O 1
ATOM 1525 N N . SER A 1 197 ? 9.455 -7.817 -16.195 1.00 97.06 197 SER A N 1
ATOM 1526 C CA . SER A 1 197 ? 9.710 -8.740 -17.301 1.00 97.06 197 SER A CA 1
ATOM 1527 C C . SER A 1 197 ? 10.021 -7.935 -18.558 1.00 97.06 197 SER A C 1
ATOM 1529 O O . SER A 1 197 ? 9.864 -6.720 -18.563 1.00 97.06 197 SER A O 1
ATOM 1531 N N . ASP A 1 198 ? 10.391 -8.614 -19.633 1.00 96.19 198 ASP A N 1
ATOM 1532 C CA . ASP A 1 198 ? 10.669 -8.052 -20.956 1.00 96.19 198 ASP A CA 1
ATOM 1533 C C . ASP A 1 198 ? 9.403 -7.794 -21.798 1.00 96.19 198 ASP A C 1
ATOM 1535 O O . ASP A 1 198 ? 9.479 -7.427 -22.969 1.00 96.19 198 ASP A O 1
ATOM 1539 N N . LYS A 1 199 ? 8.217 -8.013 -21.223 1.00 95.38 199 LYS A N 1
ATOM 1540 C CA . LYS A 1 199 ? 6.927 -7.935 -21.919 1.00 95.38 199 LYS A CA 1
ATOM 1541 C C . LYS A 1 199 ? 6.193 -6.653 -21.572 1.00 95.38 199 LYS A C 1
ATOM 1543 O O . LYS A 1 199 ? 6.261 -6.186 -20.441 1.00 95.38 199 LYS A O 1
ATOM 1548 N N . SER A 1 200 ? 5.340 -6.196 -22.486 1.00 91.81 200 SER A N 1
ATOM 1549 C CA . SER A 1 200 ? 4.437 -5.062 -22.246 1.00 91.81 200 SER A CA 1
ATOM 1550 C C . SER A 1 200 ? 3.397 -5.286 -21.146 1.00 91.81 200 SER A C 1
ATOM 1552 O O . SER A 1 200 ? 2.727 -4.356 -20.724 1.00 91.81 200 SER A O 1
ATOM 1554 N N . THR A 1 201 ? 3.247 -6.521 -20.667 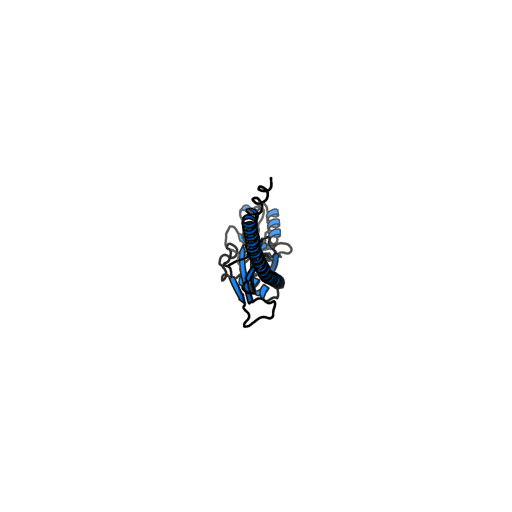1.00 93.19 201 THR A N 1
ATOM 1555 C CA . THR A 1 201 ? 2.430 -6.852 -19.493 1.00 93.19 201 THR A CA 1
ATOM 1556 C C . THR A 1 201 ? 3.200 -6.719 -18.178 1.00 93.19 201 THR A C 1
ATOM 1558 O O . THR A 1 201 ? 2.686 -7.115 -17.135 1.00 93.19 201 THR A O 1
ATOM 1561 N N . SER A 1 202 ? 4.459 -6.276 -18.212 1.00 96.31 202 SER A N 1
ATOM 1562 C CA . SER A 1 202 ? 5.242 -6.046 -17.005 1.00 96.31 202 SER A CA 1
ATOM 1563 C C . SER A 1 202 ? 4.628 -4.927 -16.168 1.00 96.31 202 SER A C 1
ATOM 1565 O O . SER A 1 202 ? 4.062 -3.980 -16.703 1.00 96.31 202 SER A O 1
ATOM 1567 N N . LYS A 1 203 ? 4.775 -5.022 -14.844 1.00 97.19 203 LYS A N 1
ATOM 1568 C CA . LYS A 1 203 ? 4.354 -3.972 -13.909 1.00 97.19 203 LYS A CA 1
ATOM 1569 C C . LYS A 1 203 ? 5.472 -2.985 -13.588 1.00 97.19 203 LYS A C 1
ATOM 1571 O O . LYS A 1 203 ? 5.302 -2.114 -12.740 1.00 97.19 203 LYS A O 1
ATOM 1576 N N . VAL A 1 204 ? 6.625 -3.152 -14.224 1.00 97.62 204 VAL A N 1
ATOM 1577 C CA . VAL A 1 204 ? 7.776 -2.267 -14.118 1.00 97.62 204 VAL A CA 1
ATOM 1578 C C . VAL A 1 204 ? 8.213 -1.910 -15.525 1.00 97.62 204 VAL A C 1
ATOM 1580 O O . VAL A 1 204 ? 8.346 -2.786 -16.379 1.00 97.62 204 VAL A O 1
ATOM 1583 N N . TYR A 1 205 ? 8.467 -0.632 -15.753 1.00 97.94 205 TYR A N 1
ATOM 1584 C CA . TYR A 1 205 ? 9.017 -0.148 -17.009 1.00 97.94 205 TYR A CA 1
ATOM 1585 C C . TYR A 1 205 ? 9.967 1.016 -16.758 1.00 97.94 205 TYR A C 1
ATOM 1587 O O . TYR A 1 205 ? 10.041 1.583 -15.664 1.00 97.94 205 TYR A O 1
ATOM 1595 N N . TYR A 1 206 ? 10.705 1.367 -17.800 1.00 98.06 206 TYR A N 1
ATOM 1596 C CA . TYR A 1 206 ? 11.646 2.466 -17.799 1.00 98.06 206 TYR A CA 1
ATOM 1597 C C . TYR A 1 206 ? 11.273 3.481 -18.863 1.00 98.06 206 TYR A C 1
ATOM 1599 O O . TYR A 1 206 ? 10.826 3.124 -19.952 1.00 98.06 206 TYR A O 1
ATOM 1607 N N . THR A 1 207 ? 11.518 4.750 -18.570 1.00 97.69 207 THR A N 1
ATOM 1608 C CA . THR A 1 207 ? 11.582 5.795 -19.591 1.00 97.69 207 THR A CA 1
ATOM 1609 C C . THR A 1 207 ? 13.005 6.323 -19.690 1.00 97.69 207 THR A C 1
ATOM 1611 O O . THR A 1 207 ? 13.804 6.203 -18.759 1.00 97.69 207 THR A O 1
ATOM 1614 N N . VAL A 1 208 ? 13.346 6.878 -20.850 1.00 96.38 208 VAL A N 1
ATOM 1615 C CA . VAL A 1 208 ? 14.705 7.330 -21.164 1.00 96.38 208 VAL A CA 1
ATOM 1616 C C . VAL A 1 208 ? 14.667 8.823 -21.451 1.00 96.38 208 VAL A C 1
ATOM 1618 O O . VAL A 1 208 ? 13.852 9.284 -22.250 1.00 96.38 208 VAL A O 1
ATOM 1621 N N . ASN A 1 209 ? 15.548 9.587 -20.806 1.00 94.38 209 ASN A N 1
ATOM 1622 C CA . ASN A 1 209 ? 15.733 11.028 -21.010 1.00 94.38 209 ASN A CA 1
ATOM 1623 C C . ASN A 1 209 ? 14.448 11.869 -20.856 1.00 94.38 209 ASN A C 1
ATOM 1625 O O . ASN A 1 209 ? 14.325 12.932 -21.460 1.00 94.38 209 ASN A O 1
ATOM 1629 N N . GLY A 1 210 ? 13.498 11.413 -20.032 1.00 91.94 210 GLY A N 1
ATOM 1630 C CA . GLY A 1 210 ? 12.201 12.076 -19.847 1.00 91.94 210 GLY A CA 1
ATOM 1631 C C . GLY A 1 210 ? 11.224 11.899 -21.016 1.00 91.94 210 GLY A C 1
ATOM 1632 O O . GLY A 1 210 ? 10.234 12.623 -21.092 1.00 91.94 210 GLY A O 1
ATOM 1633 N N . GLY A 1 211 ? 11.503 10.970 -21.935 1.00 95.31 211 GLY A N 1
ATOM 1634 C CA . GLY A 1 211 ? 10.550 10.539 -22.952 1.00 95.31 211 GLY A CA 1
ATOM 1635 C C . GLY A 1 211 ? 9.384 9.740 -22.361 1.00 95.31 211 GLY A C 1
ATOM 1636 O O . GLY A 1 211 ? 9.356 9.428 -21.175 1.00 95.31 211 GLY A O 1
ATOM 1637 N N . THR A 1 212 ? 8.422 9.387 -23.210 1.00 95.31 212 THR A N 1
ATOM 1638 C CA . THR A 1 212 ? 7.204 8.656 -22.811 1.00 95.31 212 THR A CA 1
ATOM 1639 C C . THR A 1 212 ? 7.182 7.201 -23.269 1.00 95.31 212 THR A C 1
ATOM 1641 O O . THR A 1 212 ? 6.272 6.466 -22.903 1.00 95.31 212 THR A O 1
ATOM 1644 N N . THR A 1 213 ? 8.149 6.777 -24.085 1.00 97.12 213 THR A N 1
ATOM 1645 C CA . THR A 1 213 ? 8.254 5.385 -24.531 1.00 97.12 213 THR A CA 1
ATOM 1646 C C . THR A 1 213 ? 8.574 4.484 -23.347 1.00 97.12 213 THR A C 1
ATOM 1648 O O . THR A 1 213 ? 9.575 4.701 -22.662 1.00 97.12 213 THR A O 1
ATOM 1651 N N . GLU A 1 214 ? 7.747 3.464 -23.145 1.00 97.69 214 GLU A N 1
ATOM 1652 C CA . GLU A 1 214 ? 7.956 2.441 -22.126 1.00 97.69 214 GLU A CA 1
ATOM 1653 C C . GLU A 1 214 ? 8.936 1.381 -22.629 1.00 97.69 214 GLU A C 1
ATOM 1655 O O . GLU A 1 214 ? 8.705 0.720 -23.645 1.00 97.69 214 GLU A O 1
ATOM 1660 N N . TYR A 1 215 ? 10.036 1.235 -21.901 1.00 98.31 215 TYR A N 1
ATOM 1661 C CA . TYR A 1 215 ? 11.068 0.237 -22.127 1.00 98.31 215 TYR A CA 1
ATOM 1662 C C . TYR A 1 215 ? 11.017 -0.825 -21.031 1.00 98.31 215 TYR A C 1
ATOM 1664 O O . TYR A 1 215 ? 10.997 -0.510 -19.843 1.00 98.31 215 TYR A O 1
ATOM 1672 N N . TYR A 1 216 ? 11.062 -2.090 -21.427 1.00 98.31 216 TYR A N 1
ATOM 1673 C CA . TYR A 1 216 ? 11.064 -3.239 -20.528 1.00 98.31 216 TYR A CA 1
ATOM 1674 C C . TYR A 1 216 ? 12.437 -3.897 -20.554 1.00 98.31 216 TYR A C 1
ATOM 1676 O O . TYR A 1 216 ? 13.036 -4.065 -21.617 1.00 98.31 216 TYR A O 1
ATOM 1684 N N . ARG A 1 217 ? 12.973 -4.242 -19.386 1.00 97.88 217 ARG A N 1
ATOM 1685 C CA . ARG A 1 217 ? 14.331 -4.780 -19.276 1.00 97.88 217 ARG A CA 1
ATOM 1686 C C . ARG A 1 217 ? 14.350 -6.252 -19.685 1.00 97.88 217 ARG A C 1
ATOM 1688 O O . ARG A 1 217 ? 13.745 -7.095 -19.027 1.00 97.88 217 ARG A O 1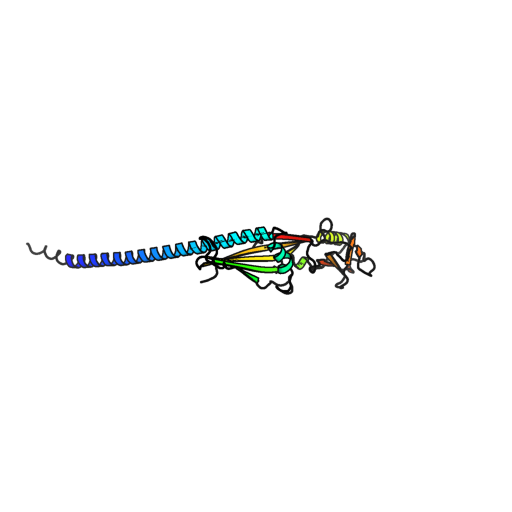
ATOM 1695 N N . GLU A 1 218 ? 15.073 -6.562 -20.756 1.00 97.31 218 GLU A N 1
ATOM 1696 C CA . GLU A 1 218 ? 15.232 -7.931 -21.254 1.00 97.31 218 GLU A CA 1
ATOM 1697 C C . GLU A 1 218 ? 16.327 -8.659 -20.474 1.00 97.31 218 GLU A C 1
ATOM 1699 O O . GLU A 1 218 ? 16.075 -9.668 -19.809 1.00 97.31 218 GLU A O 1
ATOM 1704 N N . ASP A 1 219 ? 17.528 -8.089 -20.469 1.00 95.06 219 ASP A N 1
ATOM 1705 C CA . ASP A 1 219 ? 18.706 -8.633 -19.797 1.00 95.06 219 ASP A CA 1
ATOM 1706 C C . ASP A 1 219 ? 19.704 -7.520 -19.472 1.00 95.06 219 ASP A C 1
ATOM 1708 O O . ASP A 1 219 ? 19.810 -6.565 -20.230 1.00 95.06 219 ASP A O 1
ATOM 1712 N N . ALA A 1 220 ? 20.445 -7.640 -18.367 1.00 94.38 220 ALA A N 1
ATOM 1713 C CA . ALA A 1 220 ? 21.491 -6.704 -17.944 1.00 94.38 220 ALA A CA 1
ATOM 1714 C C . ALA A 1 220 ? 21.139 -5.213 -18.155 1.00 94.38 220 ALA A C 1
ATOM 1716 O O . ALA A 1 220 ? 20.428 -4.651 -17.331 1.00 94.38 220 ALA A O 1
ATOM 1717 N N . LEU A 1 221 ? 21.633 -4.563 -19.211 1.00 97.12 221 LEU A N 1
ATOM 1718 C CA . LEU A 1 221 ? 21.323 -3.171 -19.575 1.00 97.12 221 LEU A CA 1
ATOM 1719 C C . LEU A 1 221 ? 20.712 -3.053 -20.983 1.00 97.12 221 LEU A C 1
ATOM 1721 O O . LEU A 1 221 ? 20.908 -2.059 -21.683 1.00 97.12 221 LEU A O 1
ATOM 1725 N N . THR A 1 222 ? 19.987 -4.089 -21.385 1.00 98.25 222 THR A N 1
ATOM 1726 C CA . THR A 1 222 ? 19.274 -4.216 -22.652 1.00 98.25 222 THR A CA 1
ATOM 1727 C C . THR A 1 222 ? 17.782 -4.082 -22.403 1.00 98.25 222 THR A C 1
ATOM 1729 O O . THR A 1 222 ? 17.209 -4.788 -21.566 1.00 98.25 222 THR A O 1
ATOM 1732 N N . PHE A 1 223 ? 17.145 -3.195 -23.156 1.00 98.31 223 PHE A N 1
ATOM 1733 C CA . PHE A 1 223 ? 15.733 -2.885 -23.017 1.00 98.31 223 PHE A CA 1
ATOM 1734 C C . PHE A 1 223 ? 15.003 -3.000 -24.350 1.00 98.31 223 PHE A C 1
ATOM 1736 O O . PHE A 1 223 ? 15.542 -2.682 -25.411 1.00 98.31 223 PHE A O 1
ATOM 1743 N N . VAL A 1 224 ? 13.749 -3.427 -24.277 1.00 98.19 224 VAL A N 1
ATOM 1744 C CA . VAL A 1 224 ? 12.860 -3.618 -25.421 1.00 98.19 224 VAL A CA 1
ATOM 1745 C C . VAL A 1 224 ? 11.653 -2.697 -25.302 1.00 98.19 224 VAL A C 1
ATOM 1747 O O . VAL A 1 224 ? 11.111 -2.505 -24.218 1.00 98.19 224 VAL A O 1
ATOM 1750 N N . ALA A 1 225 ? 11.218 -2.136 -26.425 1.00 97.50 225 ALA A N 1
ATOM 1751 C CA . ALA A 1 225 ? 9.991 -1.356 -26.521 1.00 97.50 225 ALA A CA 1
ATOM 1752 C C . ALA A 1 225 ? 9.279 -1.682 -27.838 1.00 97.50 225 ALA A C 1
ATOM 1754 O O . ALA A 1 225 ? 9.913 -2.008 -28.846 1.00 97.50 225 ALA A O 1
ATOM 1755 N N . ALA A 1 226 ? 7.948 -1.618 -27.843 1.00 93.62 226 ALA A N 1
ATOM 1756 C CA . ALA A 1 226 ? 7.159 -1.969 -29.019 1.00 93.62 226 ALA A CA 1
ATOM 1757 C C . ALA A 1 226 ? 7.481 -1.041 -30.204 1.00 93.62 226 ALA A C 1
ATOM 1759 O O . ALA A 1 226 ? 7.368 0.180 -30.105 1.00 93.62 226 ALA A O 1
ATOM 1760 N N . GLY A 1 227 ? 7.873 -1.629 -31.337 1.00 93.19 227 GLY A N 1
ATOM 1761 C CA . GLY A 1 227 ? 8.210 -0.879 -32.551 1.00 93.19 227 GLY A CA 1
ATOM 1762 C C . GLY A 1 227 ? 9.518 -0.083 -32.476 1.00 93.19 227 GLY A C 1
ATOM 1763 O O . GLY A 1 227 ? 9.744 0.756 -33.344 1.00 93.19 227 GLY A O 1
ATOM 1764 N N . GLN A 1 228 ? 10.359 -0.329 -31.468 1.00 94.19 228 GLN A N 1
ATOM 1765 C CA . GLN A 1 228 ? 11.689 0.268 -31.338 1.00 94.19 228 GLN A CA 1
ATOM 1766 C C . GLN A 1 228 ? 12.778 -0.791 -31.509 1.00 94.19 228 GLN A C 1
ATOM 1768 O O . GLN A 1 228 ? 12.563 -1.977 -31.244 1.00 94.19 228 GLN A O 1
ATOM 1773 N N . GLU A 1 229 ? 13.964 -0.354 -31.927 1.00 95.75 229 GLU A N 1
ATOM 1774 C CA . GLU A 1 229 ? 15.166 -1.173 -31.787 1.00 95.75 229 GLU A CA 1
ATOM 1775 C C . GLU A 1 229 ? 15.512 -1.359 -30.304 1.00 95.75 229 GLU A C 1
ATOM 1777 O O . GLU A 1 229 ? 15.114 -0.565 -29.446 1.00 95.75 229 GLU A O 1
ATOM 1782 N N . LYS A 1 230 ? 16.250 -2.430 -29.995 1.00 96.94 230 LYS A N 1
ATOM 1783 C CA . LYS A 1 230 ? 16.704 -2.682 -28.627 1.00 96.94 230 LYS A CA 1
ATOM 1784 C C . LYS A 1 230 ? 17.614 -1.549 -28.169 1.00 96.94 230 LYS A C 1
ATOM 1786 O O . LYS A 1 230 ? 18.554 -1.176 -28.868 1.00 96.94 230 LYS A O 1
ATOM 1791 N N . LEU A 1 231 ? 17.357 -1.046 -26.969 1.00 97.06 231 LEU A N 1
ATOM 1792 C CA . LEU A 1 231 ? 18.217 -0.071 -26.322 1.00 97.06 231 LEU A CA 1
ATOM 1793 C C . LEU A 1 231 ? 19.261 -0.810 -25.488 1.00 97.06 231 LEU A C 1
ATOM 1795 O O . LEU A 1 231 ? 18.913 -1.468 -24.513 1.00 97.06 231 LEU A O 1
ATOM 1799 N N . GLU A 1 232 ? 20.533 -0.668 -25.844 1.00 97.38 232 GLU A N 1
ATOM 1800 C CA . GLU A 1 232 ? 21.659 -1.178 -25.059 1.00 97.38 232 GLU A CA 1
ATOM 1801 C C . GLU A 1 232 ? 22.413 -0.019 -24.403 1.00 97.38 232 GLU A C 1
ATOM 1803 O O . GLU A 1 232 ? 22.945 0.860 -25.091 1.00 97.38 232 GLU A O 1
ATOM 1808 N N . ILE A 1 233 ? 22.502 -0.033 -23.072 1.00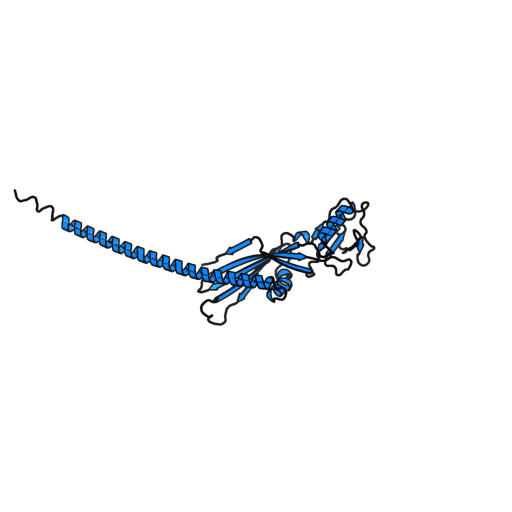 96.50 233 ILE A N 1
ATOM 1809 C CA . ILE A 1 233 ? 23.291 0.946 -22.316 1.00 96.50 233 ILE A CA 1
ATOM 1810 C C . ILE A 1 233 ? 24.655 0.349 -21.959 1.00 96.50 233 ILE A C 1
ATOM 1812 O O . ILE A 1 233 ? 24.755 -0.741 -21.397 1.00 96.50 233 ILE A O 1
ATOM 1816 N N . LYS A 1 234 ? 25.713 1.088 -22.292 1.00 96.06 234 LYS A N 1
ATOM 1817 C CA . LYS A 1 234 ? 27.131 0.738 -22.128 1.00 96.06 234 LYS A CA 1
ATOM 1818 C C . LYS A 1 234 ? 27.878 1.922 -21.509 1.00 96.06 234 LYS A C 1
ATOM 1820 O O . LYS A 1 234 ? 27.353 3.032 -21.450 1.00 96.06 234 LYS A O 1
ATOM 1825 N N . ASP A 1 235 ? 29.110 1.703 -21.053 1.00 95.62 235 ASP A N 1
ATOM 1826 C CA . ASP A 1 235 ? 29.915 2.760 -20.416 1.00 95.62 235 ASP A CA 1
ATOM 1827 C C . ASP A 1 235 ? 30.133 3.987 -21.320 1.00 95.62 235 ASP A C 1
ATOM 1829 O O . ASP A 1 235 ? 30.197 5.114 -20.834 1.00 95.62 235 ASP A O 1
ATOM 1833 N N . ASP A 1 236 ? 30.207 3.794 -22.638 1.00 94.94 236 ASP A N 1
ATOM 1834 C CA . ASP A 1 236 ? 30.409 4.867 -23.617 1.00 94.94 236 ASP A CA 1
ATOM 1835 C C . ASP A 1 236 ? 29.162 5.739 -23.850 1.00 94.94 236 ASP A C 1
ATOM 1837 O O . ASP A 1 236 ? 29.293 6.894 -24.262 1.00 94.94 236 ASP A O 1
ATOM 1841 N N . ASN A 1 237 ? 27.962 5.226 -23.555 1.00 94.44 237 ASN A N 1
ATOM 1842 C CA . ASN A 1 237 ? 26.696 5.908 -23.822 1.00 94.44 237 ASN A CA 1
ATOM 1843 C C . ASN A 1 237 ? 25.836 6.174 -22.571 1.00 94.44 237 ASN A C 1
ATOM 1845 O O . ASN A 1 237 ? 24.805 6.840 -22.685 1.00 94.44 237 ASN A O 1
ATOM 1849 N N . ILE A 1 238 ? 26.244 5.716 -21.381 1.00 94.12 238 ILE A N 1
ATOM 1850 C CA . ILE A 1 238 ? 25.454 5.826 -20.141 1.00 94.12 238 ILE A CA 1
ATOM 1851 C C . ILE A 1 238 ? 25.064 7.269 -19.803 1.00 94.12 238 ILE A C 1
ATOM 1853 O O . ILE A 1 238 ? 23.919 7.544 -19.453 1.00 94.12 238 ILE A O 1
ATOM 1857 N N . ASN A 1 239 ? 25.975 8.220 -20.015 1.00 91.44 239 ASN A N 1
ATOM 1858 C CA . ASN A 1 239 ? 25.723 9.640 -19.752 1.00 91.44 239 ASN A CA 1
ATOM 1859 C C . ASN A 1 239 ? 24.658 10.249 -20.682 1.00 91.44 239 ASN A C 1
ATOM 1861 O O . ASN A 1 239 ? 24.128 11.318 -20.390 1.00 91.44 239 ASN A O 1
ATOM 1865 N N . SER A 1 240 ? 24.350 9.581 -21.798 1.00 92.31 240 SER A N 1
ATOM 1866 C CA . SER A 1 240 ? 23.317 9.995 -22.754 1.00 92.31 240 SER A CA 1
ATOM 1867 C C . SER A 1 240 ? 21.983 9.275 -22.542 1.00 92.31 240 SER A C 1
ATOM 1869 O O . SER A 1 240 ? 21.027 9.577 -23.249 1.00 92.31 240 SER A O 1
ATOM 1871 N N . ASN A 1 241 ? 21.900 8.330 -21.599 1.00 93.19 241 ASN A N 1
ATOM 1872 C CA . ASN A 1 241 ? 20.727 7.486 -21.374 1.00 93.19 241 ASN A CA 1
ATOM 1873 C C . ASN A 1 241 ? 20.304 7.531 -19.904 1.00 93.19 241 ASN A C 1
ATOM 1875 O O . ASN A 1 241 ? 20.517 6.588 -19.141 1.00 93.19 241 ASN A O 1
ATOM 1879 N N . ARG A 1 242 ? 19.684 8.641 -19.495 1.00 93.06 242 ARG A N 1
ATOM 1880 C CA . ARG A 1 242 ? 19.148 8.771 -18.139 1.00 93.06 242 ARG A CA 1
ATOM 1881 C C . ARG A 1 242 ? 17.848 7.984 -18.021 1.00 93.06 242 ARG A C 1
ATOM 1883 O O . ARG A 1 242 ? 16.849 8.366 -18.628 1.00 93.06 242 ARG A O 1
ATOM 1890 N N . LEU A 1 243 ? 17.864 6.922 -17.225 1.00 96.94 243 LEU A N 1
ATOM 1891 C CA . LEU A 1 243 ? 16.691 6.093 -16.973 1.00 96.94 243 LEU A CA 1
ATOM 1892 C C . LEU A 1 243 ? 15.830 6.662 -15.844 1.00 96.94 243 LEU A C 1
ATOM 1894 O O . LEU A 1 243 ? 16.336 7.147 -14.830 1.00 96.94 243 LEU A O 1
ATOM 1898 N N . THR A 1 244 ? 14.520 6.518 -15.984 1.00 97.38 244 THR A N 1
ATOM 1899 C CA . THR A 1 244 ? 13.565 6.652 -14.885 1.00 97.38 244 THR A CA 1
ATOM 1900 C C . THR A 1 244 ? 12.847 5.322 -14.726 1.00 97.38 244 THR A C 1
ATOM 1902 O O . THR A 1 244 ? 12.313 4.792 -15.693 1.00 97.38 244 THR A O 1
ATOM 1905 N N . PHE A 1 245 ? 12.904 4.761 -13.522 1.00 97.81 245 PHE A N 1
ATOM 1906 C CA . PHE A 1 245 ? 12.208 3.543 -13.123 1.00 97.81 245 PHE A CA 1
ATOM 1907 C C . PHE A 1 245 ? 10.771 3.881 -12.736 1.00 97.81 245 PHE A C 1
ATOM 1909 O O . PHE A 1 245 ? 10.553 4.839 -11.989 1.00 97.81 245 PHE A O 1
ATOM 1916 N N . HIS A 1 246 ? 9.827 3.065 -13.196 1.00 97.62 246 HIS A N 1
ATOM 1917 C CA . HIS A 1 246 ? 8.407 3.212 -12.916 1.00 97.62 246 HIS A CA 1
ATOM 1918 C C . HIS A 1 246 ? 7.803 1.881 -12.468 1.00 97.62 246 HIS A C 1
ATOM 1920 O O . HIS A 1 246 ? 7.990 0.856 -13.124 1.00 97.62 246 HIS A O 1
ATOM 1926 N N . CYS A 1 247 ? 7.019 1.911 -11.393 1.00 97.06 247 CYS A N 1
ATOM 1927 C CA . CYS A 1 247 ? 6.014 0.892 -11.111 1.00 97.06 247 CYS A CA 1
ATOM 1928 C C . CYS A 1 247 ? 4.692 1.300 -11.773 1.00 97.06 247 CYS A C 1
ATOM 1930 O O . CYS A 1 247 ? 4.199 2.407 -11.546 1.00 97.06 247 CYS A O 1
ATOM 1932 N N . ASP A 1 248 ? 4.082 0.405 -12.549 1.00 93.94 248 ASP A N 1
ATOM 1933 C CA . ASP A 1 248 ? 2.764 0.633 -13.139 1.00 93.94 248 ASP A CA 1
ATOM 1934 C C . ASP A 1 248 ? 1.673 0.519 -12.066 1.00 93.94 248 ASP A C 1
ATOM 1936 O O . ASP A 1 248 ? 1.128 -0.548 -11.776 1.00 93.94 248 ASP A O 1
ATOM 1940 N N . THR A 1 249 ? 1.354 1.665 -11.471 1.00 90.94 249 THR A N 1
ATOM 1941 C CA . THR A 1 249 ? 0.337 1.798 -10.422 1.00 90.94 249 THR A CA 1
ATOM 1942 C C . THR A 1 249 ? -1.103 1.737 -10.938 1.00 90.94 249 THR A C 1
ATOM 1944 O O . THR A 1 249 ? -2.036 1.763 -10.129 1.00 90.94 249 THR A O 1
ATOM 1947 N N . SER A 1 250 ? -1.314 1.632 -12.258 1.00 87.88 250 SER A N 1
ATOM 1948 C CA . SER A 1 250 ? -2.633 1.322 -12.821 1.00 87.88 250 SER A CA 1
ATOM 1949 C C . SER A 1 250 ? -2.998 -0.158 -12.651 1.00 87.88 250 SER A C 1
ATOM 1951 O O . SER A 1 250 ? -4.178 -0.520 -12.675 1.00 87.88 250 SER A O 1
ATOM 1953 N N . GLN A 1 251 ? -1.993 -1.009 -12.421 1.00 88.81 251 GLN A N 1
ATOM 1954 C CA . GLN A 1 251 ? -2.145 -2.433 -12.163 1.00 88.81 251 GLN A CA 1
ATOM 1955 C C . GLN A 1 251 ? -2.041 -2.754 -10.666 1.00 88.81 251 GLN A C 1
ATOM 1957 O O . GLN A 1 251 ? -1.374 -2.072 -9.888 1.00 88.81 251 GLN A O 1
ATOM 1962 N N . GLN A 1 252 ? -2.670 -3.857 -10.251 1.00 90.12 252 GLN A N 1
ATOM 1963 C CA . GLN A 1 252 ? -2.482 -4.387 -8.900 1.00 90.12 252 GLN A CA 1
ATOM 1964 C C . GLN A 1 252 ? -1.053 -4.946 -8.739 1.00 90.12 252 GLN A C 1
ATOM 1966 O O . GLN A 1 252 ? -0.596 -5.692 -9.613 1.00 90.12 252 GLN A O 1
ATOM 1971 N N . PRO A 1 253 ? -0.354 -4.668 -7.624 1.00 94.50 253 PRO A N 1
ATOM 1972 C CA . PRO A 1 253 ? 0.944 -5.264 -7.321 1.00 94.50 253 PRO A CA 1
ATOM 1973 C C . PRO A 1 253 ? 0.848 -6.787 -7.181 1.00 94.50 253 PRO A C 1
ATOM 1975 O O . PRO A 1 253 ? -0.225 -7.355 -6.983 1.00 94.50 253 PRO A O 1
ATOM 1978 N N . ASP A 1 254 ? 1.985 -7.471 -7.272 1.00 95.25 254 ASP A N 1
ATOM 1979 C CA . ASP A 1 254 ? 2.054 -8.936 -7.148 1.00 95.25 254 ASP A CA 1
ATOM 1980 C C . ASP A 1 254 ? 1.875 -9.421 -5.712 1.00 95.25 254 ASP A C 1
ATOM 1982 O O . ASP A 1 254 ? 1.419 -10.538 -5.456 1.00 95.25 254 ASP A O 1
ATOM 1986 N N . SER A 1 255 ? 2.230 -8.574 -4.750 1.00 94.81 255 SER A N 1
ATOM 1987 C CA . SER A 1 255 ? 2.025 -8.857 -3.337 1.00 94.81 255 SER A CA 1
ATOM 1988 C C . SER A 1 255 ? 1.670 -7.593 -2.579 1.00 94.81 255 SER A C 1
ATOM 1990 O O . SER A 1 255 ? 2.161 -6.516 -2.909 1.00 94.81 255 SER A O 1
ATOM 1992 N N . ILE A 1 256 ? 0.838 -7.761 -1.555 1.00 95.50 256 ILE A N 1
ATOM 1993 C CA . ILE A 1 256 ? 0.473 -6.735 -0.586 1.00 95.50 256 ILE A CA 1
ATOM 1994 C C . ILE A 1 256 ? 0.610 -7.363 0.798 1.00 95.50 256 ILE A C 1
ATOM 1996 O O . ILE A 1 256 ? 0.096 -8.464 1.028 1.00 95.50 256 ILE A O 1
ATOM 2000 N N . THR A 1 257 ? 1.277 -6.652 1.698 1.00 95.69 257 THR A N 1
ATOM 2001 C CA . THR A 1 257 ? 1.404 -7.004 3.113 1.00 95.69 257 THR A CA 1
ATOM 2002 C C . THR A 1 257 ? 1.137 -5.766 3.953 1.00 95.69 257 THR A C 1
ATOM 2004 O O . THR A 1 257 ? 1.570 -4.674 3.592 1.00 95.69 257 THR A O 1
ATOM 2007 N N . TYR A 1 258 ? 0.457 -5.941 5.083 1.00 95.62 258 TYR A N 1
ATOM 2008 C CA . TYR A 1 258 ? 0.229 -4.883 6.056 1.00 95.62 258 TYR A CA 1
ATOM 2009 C C . TYR A 1 258 ? 1.027 -5.153 7.325 1.00 95.62 258 TYR A C 1
ATOM 2011 O O . TYR A 1 258 ? 0.997 -6.255 7.870 1.00 95.62 258 TYR A O 1
ATOM 2019 N N . THR A 1 259 ? 1.723 -4.134 7.813 1.00 94.12 259 THR A N 1
ATOM 2020 C CA . THR A 1 259 ? 2.404 -4.166 9.112 1.00 94.12 259 THR A CA 1
ATOM 2021 C C . THR A 1 259 ? 1.941 -2.991 9.950 1.00 94.12 259 THR A C 1
ATOM 2023 O O . THR A 1 259 ? 1.649 -1.928 9.414 1.00 94.12 259 THR A O 1
ATOM 2026 N N . ARG A 1 260 ? 1.849 -3.162 11.271 1.00 91.19 260 ARG A N 1
ATOM 2027 C CA . ARG A 1 260 ? 1.486 -2.055 12.164 1.00 91.19 260 ARG A CA 1
ATOM 2028 C C . ARG A 1 260 ? 2.521 -0.935 12.034 1.00 91.19 260 ARG A C 1
ATOM 2030 O O . ARG A 1 260 ? 3.707 -1.183 12.240 1.00 91.19 260 ARG A O 1
ATOM 2037 N N . GLY A 1 261 ? 2.058 0.268 11.713 1.00 76.81 261 GLY A N 1
ATOM 2038 C CA . GLY A 1 261 ? 2.896 1.461 11.673 1.00 76.81 261 GLY A CA 1
ATOM 2039 C C . GLY A 1 261 ? 3.191 1.994 13.077 1.00 76.81 261 GLY A C 1
ATOM 2040 O O . GLY A 1 261 ? 2.585 1.583 14.069 1.00 76.81 261 GLY A O 1
ATOM 2041 N N . ALA A 1 262 ? 4.106 2.959 13.172 1.00 62.91 262 ALA A N 1
ATOM 2042 C CA . ALA A 1 262 ? 4.550 3.522 14.453 1.00 62.91 262 ALA A CA 1
ATOM 2043 C C . ALA A 1 262 ? 3.482 4.366 15.188 1.00 62.91 262 ALA A C 1
ATOM 2045 O O . ALA A 1 262 ? 3.628 4.646 16.378 1.00 62.91 262 ALA A O 1
ATOM 2046 N N . LYS A 1 263 ? 2.411 4.791 14.504 1.00 55.50 263 LYS A N 1
ATOM 2047 C CA . LYS A 1 263 ? 1.345 5.617 15.087 1.00 55.50 263 LYS A CA 1
ATOM 2048 C C . LYS A 1 263 ? 0.203 4.741 15.608 1.00 55.50 263 LYS A C 1
ATOM 2050 O O . LYS A 1 263 ? -0.563 4.168 14.840 1.00 55.50 263 LYS A O 1
ATOM 2055 N N . GLN A 1 264 ? 0.057 4.701 16.928 1.00 55.28 264 GLN A N 1
ATOM 2056 C CA . GLN A 1 264 ? -1.202 4.361 17.586 1.00 55.28 264 GLN A CA 1
ATOM 2057 C C . GLN A 1 264 ? -1.743 5.634 18.226 1.00 55.28 264 GLN A C 1
ATOM 2059 O O . GLN A 1 264 ? -1.034 6.298 18.981 1.00 55.28 264 GLN A O 1
ATOM 2064 N N . SER A 1 265 ? -2.979 6.001 17.897 1.00 55.38 265 SER A N 1
ATOM 2065 C CA . SER A 1 265 ? -3.646 7.144 18.514 1.00 55.38 265 SER A CA 1
ATOM 2066 C C . SER A 1 265 ? -4.976 6.683 19.090 1.00 55.38 265 SER A C 1
ATOM 2068 O O . SER A 1 265 ? -5.875 6.239 18.375 1.00 55.38 265 SER A O 1
ATOM 2070 N N . THR A 1 266 ? -5.074 6.763 20.410 1.00 54.91 266 THR A N 1
ATOM 2071 C CA . THR A 1 266 ? -6.335 6.708 21.143 1.00 54.91 266 THR A CA 1
ATOM 2072 C C . THR A 1 266 ? -6.874 8.126 21.227 1.00 54.91 266 THR A C 1
ATOM 2074 O O . THR A 1 266 ? -6.273 8.971 21.892 1.00 54.91 266 THR A O 1
ATOM 2077 N N . GLY A 1 267 ? -7.974 8.387 20.528 1.00 53.44 267 GLY A N 1
ATOM 2078 C CA . GLY A 1 267 ? -8.702 9.643 20.633 1.00 53.44 267 GLY A CA 1
ATOM 2079 C C . GLY A 1 267 ? -9.993 9.407 21.402 1.00 53.44 267 GLY A C 1
ATOM 2080 O O . GLY A 1 267 ? -10.821 8.602 20.990 1.00 53.44 267 GLY A O 1
ATOM 2081 N N . THR A 1 268 ? -10.184 10.110 22.510 1.00 45.84 268 THR A N 1
ATOM 2082 C CA . THR A 1 268 ? -11.517 10.316 23.077 1.00 45.84 268 THR A CA 1
ATOM 2083 C C . THR A 1 268 ? -12.138 11.540 22.401 1.00 45.84 268 THR A C 1
ATOM 2085 O O . THR A 1 268 ? -11.491 12.571 22.220 1.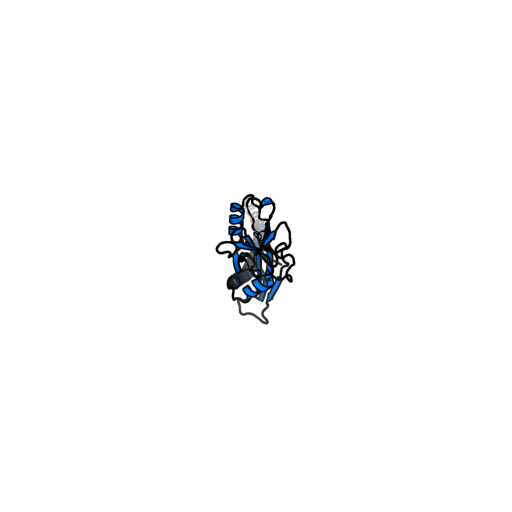00 45.84 268 THR A O 1
ATOM 2088 N N . THR A 1 269 ? -13.380 11.434 21.941 1.00 45.84 269 THR A N 1
ATOM 2089 C CA . THR A 1 269 ? -14.198 12.562 21.450 1.00 45.84 269 THR A CA 1
ATOM 2090 C C . THR A 1 269 ? -15.655 12.115 21.614 1.00 45.84 269 THR A C 1
ATOM 2092 O O . THR A 1 269 ? -15.958 11.001 21.197 1.00 45.84 269 THR A O 1
ATOM 2095 N N . GLN A 1 270 ? -16.603 12.839 22.218 1.00 42.59 270 GLN A N 1
ATOM 2096 C CA . GLN A 1 270 ? -16.691 14.192 22.793 1.00 42.59 270 GLN A CA 1
ATOM 2097 C C . GLN A 1 270 ? -17.831 14.183 23.847 1.00 42.59 270 GLN A C 1
ATOM 2099 O O . GLN A 1 270 ? -18.688 13.302 23.777 1.00 42.59 270 GLN A O 1
ATOM 2104 N N . GLU A 1 271 ? -17.850 15.147 24.781 1.00 32.16 271 GLU A N 1
ATOM 2105 C CA . GLU A 1 271 ? -19.105 15.610 25.420 1.00 32.16 271 GLU A CA 1
ATOM 2106 C C . GLU A 1 271 ? -20.062 16.222 24.386 1.00 32.16 271 GLU A C 1
ATOM 2108 O O . GLU A 1 271 ? -19.555 16.848 23.423 1.00 32.16 271 GLU A O 1
#

pLDDT: mean 84.74, std 14.84, range [32.16, 98.31]

Organism: NCBI:txid745368

Sequence (271 aa):
MHRRARSILRGEQGLSMILVLCIGALFVALSAALVYAASVLTANANRQLLEQEAYQLATSFSDVLEAELNKKDSSFAKFVNEQFMFSQSYGKDIYDLESQPKEFAWKPKGSQPDGGAEAITVTLRRRPGDGADKLNQTVNSTNATDLRNLLDTLEGEDRKGMAIVDLQLDITVTVTKNGESFAFTRTYDRTVKYSSSDKSTSKVYYTVNGGTTEYYREDALTFVAAGQEKLEIKDDNINSNRLTFHCDTSQQPDSITYTRGAKQSTGTTQE

Secondary structure (DSSP, 8-state):
--SSSSSSHHHHHHHHHHHHHHHHHHHHHHHHHHHHHHHHHHHHHHHHHHHHHHHHHHHHHHHHHHHHHH-TTSHHHHIIIIIITT-GGG-SSTTTSPPPPEEEEE--SSPPPTT--SEEEEEEEEEE-TTGGGGEEEE--SSHHHHHHHHHHHH-GGG----EEEEEEEEEEEEEETTEEEEEEEEEEEEEE----SSTT-SEEEEETT----BEEEETTEEE-TTSPPEE--TTTGGG--EEEEE-TTSPPSEEEEEEEEEEEEE----

Radius of gyration: 35.31 Å; chains: 1; bounding box: 64×48×135 Å